Protein AF-A0A967ZF18-F1 (afdb_monomer)

Solvent-accessible surface area (backbone atoms only — not comparable to full-atom values): 19698 Å² total; per-residue (Å²): 140,70,68,46,52,87,71,69,32,74,45,77,57,18,62,29,67,43,85,89,80,57,28,36,39,36,27,19,35,59,44,40,38,37,36,34,20,43,83,86,58,50,78,74,51,75,44,83,44,48,93,71,64,44,44,67,29,40,42,44,40,76,42,58,30,97,89,44,71,92,44,70,19,46,35,38,34,22,42,41,54,68,31,90,83,39,84,87,49,55,53,54,40,77,47,79,40,73,76,59,82,79,50,97,64,85,59,63,69,55,40,49,50,44,39,50,80,64,48,76,50,46,28,69,45,79,44,77,46,66,40,49,76,49,70,93,40,38,43,72,82,73,40,40,78,70,49,51,38,53,45,77,79,46,49,88,62,83,64,54,55,76,46,38,69,43,55,66,31,45,37,32,32,79,62,53,41,61,31,34,36,34,37,38,37,29,22,82,83,40,65,30,62,24,66,25,44,35,45,28,38,52,76,67,70,93,75,87,83,88,76,68,70,82,49,54,36,26,42,33,40,29,47,94,44,46,35,43,44,72,68,97,70,82,72,86,17,63,66,94,85,47,61,24,40,35,36,42,32,35,70,52,43,81,50,53,55,67,52,83,52,87,73,35,66,54,80,43,65,32,82,56,61,50,71,76,92,48,58,36,40,38,25,22,43,63,47,31,57,45,76,78,60,50,64,50,70,37,58,65,80,70,52,56,58,43,89,41,66,32,72,32,64,61,61,69,40,84,46,60,65,46,63,52,80,64,35,37,53,48,69,32,21,66,30,53,34,61,34,32,60,36,92,68,27,44,56,46,28,24,48,33,42,37,38,36,83

Foldseek 3Di:
DDDVVVVVADAWQEWDADPVQRWIWTAFPVNQWIWIAHPVGHTPDIDGNCVVVFAGWHYWDWAQDPVGRVDIWIKIKGADPDCPPPVPDGGIDIDTHDPDPPPPPLDFDAKDKDQDEAEEEAAPDKDKTAIDIDGPLPPPVVRAWPWKFKDWPDDPDGWDWPCRGDNITIIHHHDFDKTKMKIKIDRPDHIDIDIYIYGYHYPDDPDDDDFDQDALQQKWKAWPQFIDSNDPDDDQQDDPHIGMKIKHKTFQAQAAQQDQQPWDKDWDFAQDFDADWHKKKKWKQQAQADDGHDRGGCSQVPGHTDPDIFIFTQHTHGDGGDGDPSRMGPTCRVRVNSNSNDPRHHRRGMIMMMMTD

Radius of gyration: 44.0 Å; Cα contacts (8 Å, |Δi|>4): 869; chains: 1; bounding box: 88×35×127 Å

Nearest PDB structures (foldseek):
  2yrl-assembly1_A  TM=7.521E-01  e=5.634E-06  Homo sapiens
  2e7m-assembly1_A  TM=6.575E-01  e=2.977E-04  Homo sapiens
  7kpn-assembly1_Z  TM=6.915E-01  e=6.862E-04  Homo sapiens
  1ev2-assembly1_H  TM=4.754E-01  e=4.988E-03  Homo sapiens
  8cka-assembly1_A  TM=3.576E-01  e=6.823E-03  Deinococcus radiodurans R1 = ATCC 13939 = DSM 20539

pLDDT: mean 90.85, std 9.77, range [39.53, 98.81]

Secondary structure (DSSP, 8-state):
---SGGGT-SEEEEEEE-TTT--EEEEEESTTEEEEE-TT--EEEEEE-GGG--EEEEEEEEEE-SS-TTSEEEEEEEE-S-TTT-TTS-SEEEEEE--S---TT-SPPPPEEE----EEEETT-EEEEE-EEE----STTT-S--EEEEEEEE-SS--EES-TTSSEEEEE-SSSEEEEEEEEEE-SS-EEEEEEEEEEE-SS----------STTSEEEEETTEEES--SS---SEETTEEEEEEEEEEEE---TT-------PBP--SS-B-S---EEEEEBSSSSPPPP-SSTTTTTTS-B-S--EEE-PPPB-STT--SGGGBPSP-HHHHHHHHTSTT--TTEEEEEEEE-

Sequence (357 aa):
HWDTLSKGLSDPEGIAVDTSTGNLYVVGKPSGEVREFTPGGTLVRVLDISAADPDKPAGLAFGPTSIDPSQVSLYIAARGVDNNKDPSENDGEIY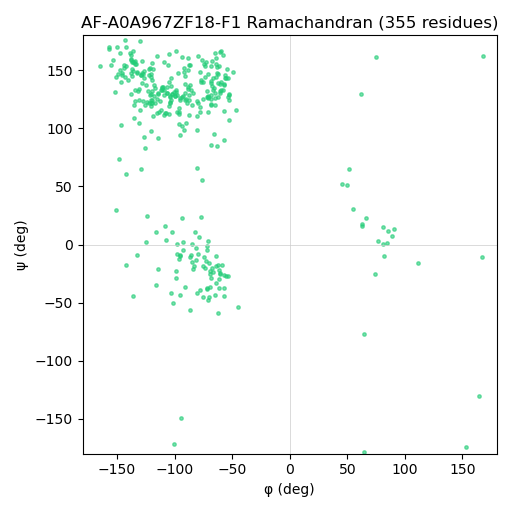EFSLGDFVPGDSNDAPEVDARPDATVLAGETVSLHGTVSDDGNPDPPGAIQSITWSQDEGPEDADIDNPNQLVTTVSFPTAGSYVLRLSAFDGQLSASDTVTFTVNGPNGEVPIDVSVAASSDDAEERGGSVKTTSSDLEMTLEKTDLQTVGLRFLALDIPRFATIEEAWIQFHADEAHADVTNLTLAAEDTGDAATFLSSSLNISSRPRTSATASWSPPTWNVTGEAGPAQRTSDLSAVVQEVVDRDDWSAGNDLAIIITG

Structure (mmCIF, N/CA/C/O backbone):
data_AF-A0A967ZF18-F1
#
_entry.id   AF-A0A967ZF18-F1
#
loop_
_atom_site.group_PDB
_atom_site.id
_atom_site.type_symbol
_atom_site.label_atom_id
_atom_site.label_alt_id
_atom_site.label_comp_id
_atom_site.label_asym_id
_atom_site.label_entity_id
_atom_site.label_seq_id
_atom_site.pdbx_PDB_ins_code
_atom_site.Cartn_x
_atom_site.Cartn_y
_atom_site.Cartn_z
_atom_site.occupancy
_atom_site.B_iso_or_equiv
_atom_site.auth_seq_id
_atom_site.auth_comp_id
_atom_site.auth_asym_id
_atom_site.auth_atom_id
_atom_site.pdbx_PDB_model_num
ATOM 1 N N . HIS A 1 1 ? -35.250 22.090 41.936 1.00 78.62 1 HIS A N 1
ATOM 2 C CA . HIS A 1 1 ? -36.279 21.322 42.661 1.00 78.62 1 HIS A CA 1
ATOM 3 C C . HIS A 1 1 ? -36.897 20.349 41.673 1.00 78.62 1 HIS A C 1
ATOM 5 O O . HIS A 1 1 ? -36.985 20.693 40.499 1.00 78.62 1 HIS A O 1
ATOM 11 N N . TRP A 1 2 ? -37.258 19.155 42.121 1.00 91.12 2 TRP A N 1
ATOM 12 C CA . TRP A 1 2 ? -37.854 18.098 41.305 1.00 91.12 2 TRP A CA 1
ATOM 13 C C . TRP A 1 2 ? -38.923 17.383 42.136 1.00 91.12 2 TRP A C 1
ATOM 15 O O . TRP A 1 2 ? -38.890 17.441 43.364 1.00 91.12 2 TRP A O 1
ATOM 25 N N . ASP A 1 3 ? -39.909 16.792 41.463 1.00 92.25 3 ASP A N 1
ATOM 26 C CA . ASP A 1 3 ? -41.085 16.212 42.112 1.00 92.25 3 ASP A CA 1
ATOM 27 C C . ASP A 1 3 ? -40.838 14.755 42.527 1.00 92.25 3 ASP A C 1
ATOM 29 O O . ASP A 1 3 ? -40.754 13.868 41.674 1.00 92.25 3 ASP A O 1
ATOM 33 N N . THR A 1 4 ? -40.764 14.502 43.836 1.00 92.88 4 THR A N 1
ATOM 34 C CA . THR A 1 4 ? -40.593 13.158 44.406 1.00 92.88 4 THR A CA 1
ATOM 35 C C . THR A 1 4 ? -41.827 12.279 44.199 1.00 92.88 4 THR A C 1
ATOM 37 O O . THR A 1 4 ? -41.686 11.062 44.054 1.00 92.88 4 THR A O 1
ATOM 40 N N . LEU A 1 5 ? -43.030 12.867 44.111 1.00 93.62 5 LEU A N 1
ATOM 41 C CA . LEU A 1 5 ? -44.275 12.120 43.921 1.00 93.62 5 LEU A CA 1
ATOM 42 C C . LEU A 1 5 ? -44.277 11.421 42.559 1.00 93.62 5 LEU A C 1
ATOM 44 O O . LEU A 1 5 ? -44.576 10.229 42.482 1.00 93.62 5 LEU A O 1
ATOM 48 N N . SER A 1 6 ? -43.846 12.123 41.504 1.00 91.81 6 SER A N 1
ATOM 49 C CA . SER A 1 6 ? -43.646 11.544 40.165 1.00 91.81 6 SER A CA 1
ATOM 50 C C . SER A 1 6 ? -42.636 10.390 40.127 1.00 91.81 6 SER A C 1
ATOM 52 O O . SER A 1 6 ? -42.609 9.617 39.169 1.00 91.81 6 SER A O 1
ATOM 54 N N . LYS A 1 7 ? -41.804 10.269 41.168 1.00 90.94 7 LYS A N 1
ATOM 55 C CA . LYS A 1 7 ? -40.773 9.241 41.333 1.00 90.94 7 LYS A CA 1
ATOM 56 C C . LYS A 1 7 ? -41.130 8.216 42.407 1.00 90.94 7 LYS A C 1
ATOM 58 O O . LYS A 1 7 ? -40.249 7.483 42.839 1.00 90.94 7 LYS A O 1
ATOM 63 N N . GLY A 1 8 ? -42.399 8.156 42.823 1.00 92.62 8 GLY A N 1
ATOM 64 C CA . GLY A 1 8 ? -42.924 7.138 43.734 1.00 92.62 8 GLY A CA 1
ATOM 65 C C . GLY A 1 8 ? -42.659 7.388 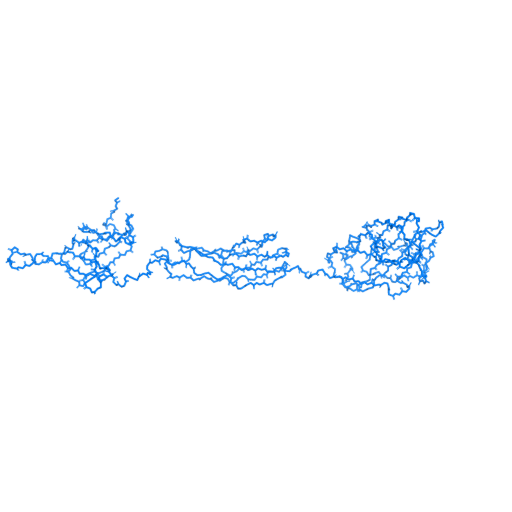45.221 1.00 92.62 8 GLY A C 1
ATOM 66 O O . GLY A 1 8 ? -42.814 6.462 46.014 1.00 92.62 8 GLY A O 1
ATOM 67 N N . LEU A 1 9 ? -42.265 8.605 45.610 1.00 94.81 9 LEU A N 1
ATOM 68 C CA . LEU A 1 9 ? -42.055 8.999 47.004 1.00 94.81 9 LEU A CA 1
ATOM 69 C C . LEU A 1 9 ? -42.983 10.170 47.356 1.00 94.81 9 LEU A C 1
ATOM 71 O O . LEU A 1 9 ? -42.716 11.328 47.028 1.00 94.81 9 LEU A O 1
ATOM 75 N N . SER A 1 10 ? -44.113 9.856 47.988 1.00 95.75 10 SER A N 1
ATOM 76 C CA . SER A 1 10 ? -45.227 10.798 48.171 1.00 95.75 10 SER A CA 1
ATOM 77 C C . SER A 1 10 ? -45.077 11.740 49.364 1.00 95.75 10 SER A C 1
ATOM 79 O O . SER A 1 10 ? -45.801 12.725 49.446 1.00 95.75 10 SER A O 1
ATOM 81 N N . ASP A 1 11 ? -44.202 11.401 50.307 1.00 95.62 11 ASP A N 1
ATOM 82 C CA . ASP A 1 11 ? -44.023 12.117 51.574 1.00 95.62 11 ASP A CA 1
ATOM 83 C C . ASP A 1 11 ? -42.549 11.999 51.994 1.00 95.62 11 ASP A C 1
ATOM 85 O O . ASP A 1 11 ? -42.235 11.125 52.799 1.00 95.62 11 ASP A O 1
ATOM 89 N N . PRO A 1 12 ? -41.616 12.717 51.337 1.00 95.88 12 PRO A N 1
ATOM 90 C CA . PRO A 1 12 ? -40.194 12.660 51.673 1.00 95.88 12 PRO A CA 1
ATOM 91 C C . PRO A 1 12 ? -39.945 13.293 53.049 1.00 95.88 12 PRO A C 1
ATOM 93 O O . PRO A 1 12 ? -40.291 14.451 53.267 1.00 95.88 12 PRO A O 1
ATOM 96 N N . GLU A 1 13 ? -39.306 12.553 53.950 1.00 96.75 13 GLU A N 1
ATOM 97 C CA . GLU A 1 13 ? -39.093 12.957 55.351 1.00 96.75 13 GLU A CA 1
ATOM 98 C C . GLU A 1 13 ? -37.604 13.131 55.683 1.00 96.75 13 GLU A C 1
ATOM 100 O O . GLU A 1 13 ? -37.233 14.025 56.442 1.00 96.75 13 GLU A O 1
ATOM 105 N N . GLY A 1 14 ? -36.738 12.307 55.081 1.00 96.69 14 GLY A N 1
ATOM 106 C CA . GLY A 1 14 ? -35.298 12.303 55.340 1.00 96.69 14 GLY A CA 1
ATOM 107 C C . GLY A 1 14 ? -34.473 12.299 54.064 1.00 96.69 14 GLY A C 1
ATOM 108 O O . GLY A 1 14 ? -34.879 11.702 53.069 1.00 96.69 14 GLY A O 1
ATOM 109 N N . ILE A 1 15 ? -33.301 12.937 54.104 1.00 96.69 15 ILE A N 1
ATOM 110 C CA . ILE A 1 15 ? -32.336 12.972 53.001 1.00 96.69 15 ILE A CA 1
ATOM 111 C C . ILE A 1 15 ? -30.900 12.848 53.520 1.00 96.69 15 ILE A C 1
ATOM 113 O O . ILE A 1 15 ? -30.554 13.452 54.534 1.00 96.69 15 ILE A O 1
ATOM 117 N N . ALA A 1 16 ? -30.058 12.113 52.798 1.00 96.19 16 ALA A N 1
ATOM 118 C CA . ALA A 1 16 ? -28.611 12.085 52.987 1.00 96.19 16 ALA A CA 1
ATOM 119 C C . ALA A 1 16 ? -27.891 12.181 51.639 1.00 96.19 16 ALA A C 1
ATOM 121 O O . ALA A 1 16 ? -28.447 11.826 50.601 1.00 96.19 16 ALA A O 1
ATOM 122 N N . VAL A 1 17 ? -26.652 12.668 51.666 1.00 92.25 17 VAL A N 1
ATOM 123 C CA . VAL A 1 17 ? -25.760 12.687 50.502 1.00 92.25 17 VAL A CA 1
ATOM 124 C C . VAL A 1 17 ? -24.738 11.579 50.691 1.00 92.25 17 VAL A C 1
ATOM 126 O O . VAL A 1 17 ? -24.062 11.550 51.721 1.00 92.25 17 VAL A O 1
ATOM 129 N N . ASP A 1 18 ? -24.600 10.711 49.699 1.00 87.62 18 ASP A N 1
ATOM 130 C CA . ASP A 1 18 ? -23.425 9.857 49.592 1.00 87.62 18 ASP A CA 1
ATOM 131 C C . ASP A 1 18 ? -22.276 10.702 49.032 1.00 87.62 18 ASP A C 1
ATOM 133 O O . ASP A 1 18 ? -22.328 11.187 47.904 1.00 87.62 18 ASP A O 1
ATOM 137 N N . THR A 1 19 ? -21.236 10.930 49.831 1.00 80.62 19 THR A N 1
ATOM 138 C CA . THR A 1 19 ? -20.108 11.779 49.429 1.00 80.62 19 THR A CA 1
ATOM 139 C C . THR A 1 19 ? -19.199 11.140 48.382 1.00 80.62 19 THR A C 1
ATOM 141 O O . THR A 1 19 ? -18.377 11.853 47.811 1.00 80.62 19 THR A O 1
ATOM 144 N N . SER A 1 20 ? -19.311 9.829 48.145 1.00 76.06 20 SER A N 1
ATOM 145 C CA . SER A 1 20 ? -18.517 9.128 47.130 1.00 76.06 20 SER A CA 1
ATOM 146 C C . SER A 1 20 ? -19.098 9.306 45.723 1.00 76.06 20 SER A C 1
ATOM 148 O O . SER A 1 20 ? -18.357 9.593 44.787 1.00 76.06 20 SER A O 1
ATOM 150 N N . THR A 1 21 ? -20.423 9.231 45.595 1.00 77.62 21 THR A N 1
ATOM 151 C CA . THR A 1 21 ? -21.150 9.364 44.321 1.00 77.62 21 THR A CA 1
ATOM 152 C C . THR A 1 21 ? -21.727 10.766 44.101 1.00 77.62 21 THR A C 1
ATOM 154 O O . THR A 1 21 ? -21.990 11.176 42.973 1.00 77.62 21 THR A O 1
ATOM 157 N N . GLY A 1 22 ? -21.943 11.526 45.178 1.00 83.44 22 GLY A N 1
ATOM 158 C CA . GLY A 1 22 ? -22.687 12.785 45.169 1.00 83.44 22 GLY A CA 1
ATOM 159 C C . GLY A 1 22 ? -24.209 12.607 45.098 1.00 83.44 22 GLY A C 1
ATOM 160 O O . GLY A 1 22 ? -24.925 13.609 45.032 1.00 83.44 22 GLY A O 1
ATOM 161 N N . ASN A 1 23 ? -24.716 11.371 45.113 1.00 90.31 23 ASN A N 1
ATOM 162 C CA . ASN A 1 23 ? -26.143 11.079 45.016 1.00 90.31 23 ASN A CA 1
ATOM 163 C C . ASN A 1 23 ? -26.895 11.354 46.327 1.00 90.31 23 ASN A C 1
ATOM 165 O O . ASN A 1 23 ? -26.332 11.406 47.422 1.00 90.31 23 ASN A O 1
ATOM 169 N N . LEU A 1 24 ? -28.206 11.541 46.193 1.00 94.94 24 LEU A N 1
ATOM 170 C CA . LEU A 1 24 ? -29.152 11.851 47.255 1.00 94.94 24 LEU A CA 1
ATOM 171 C C . LEU A 1 24 ? -29.981 10.614 47.591 1.00 94.94 24 LEU A C 1
ATOM 173 O O . LEU A 1 24 ? -30.739 10.131 46.757 1.00 94.94 24 LEU A O 1
ATOM 177 N N . TYR A 1 25 ? -29.899 10.152 48.830 1.00 96.38 25 TYR A N 1
ATOM 178 C CA . TYR A 1 25 ? -30.731 9.075 49.355 1.00 96.38 25 TYR A CA 1
ATOM 179 C C . TYR A 1 25 ? -31.881 9.694 50.127 1.00 96.38 25 TYR A C 1
ATOM 181 O O . TYR A 1 25 ? -31.650 10.557 50.972 1.00 96.38 25 TYR A O 1
ATOM 189 N N . VAL A 1 26 ? -33.112 9.285 49.831 1.00 97.44 26 VAL A N 1
ATOM 190 C CA . VAL A 1 26 ? -34.323 9.887 50.393 1.00 97.44 26 VAL A CA 1
ATOM 191 C C . VAL A 1 26 ? -35.260 8.797 50.913 1.00 97.44 26 VAL A C 1
ATOM 193 O O . VAL A 1 26 ? -35.542 7.827 50.207 1.00 97.44 26 VAL A O 1
ATOM 196 N N . VAL A 1 27 ? -35.762 8.978 52.137 1.00 97.38 27 VAL A N 1
ATOM 197 C CA . VAL A 1 27 ? -36.780 8.126 52.784 1.00 97.38 27 VAL A CA 1
ATOM 198 C C . VAL A 1 27 ? -38.065 8.901 53.030 1.00 97.38 27 VAL A C 1
ATOM 200 O O . VAL A 1 27 ? -38.080 10.134 53.015 1.00 97.38 27 VAL A O 1
ATOM 203 N N . GLY A 1 28 ? -39.156 8.176 53.261 1.00 95.69 28 GLY A N 1
ATOM 204 C CA . GLY A 1 28 ? -40.461 8.776 53.481 1.00 95.69 28 GLY A CA 1
ATOM 205 C C . GLY A 1 28 ? -41.595 7.769 53.340 1.00 95.69 28 GLY A C 1
ATOM 206 O O . GLY A 1 28 ? -41.552 6.687 53.925 1.00 95.69 28 GLY A O 1
ATOM 207 N N . LYS A 1 29 ? -42.619 8.113 52.550 1.00 95.25 29 LYS A N 1
ATOM 208 C CA . LYS A 1 29 ? -43.651 7.158 52.103 1.00 95.25 29 LYS A CA 1
ATOM 209 C C . LYS A 1 29 ? -43.449 6.738 50.643 1.00 95.25 29 LYS A C 1
ATOM 211 O O . LYS A 1 29 ? -43.421 7.629 49.787 1.00 95.25 29 LYS A O 1
ATOM 216 N N . PRO A 1 30 ? -43.415 5.425 50.338 1.00 95.81 30 PRO A N 1
ATOM 217 C CA . PRO A 1 30 ? -43.621 4.282 51.246 1.00 95.81 30 PRO A CA 1
ATOM 218 C C . PRO A 1 30 ? -42.460 4.070 52.232 1.00 95.81 30 PRO A C 1
ATOM 220 O O . PRO A 1 30 ? -41.313 4.330 51.898 1.00 95.81 30 PRO A O 1
ATOM 223 N N . SER A 1 31 ? -42.767 3.595 53.444 1.00 95.25 31 SER A N 1
ATOM 224 C CA . SER A 1 31 ? -41.775 3.466 54.527 1.00 95.25 31 SER A CA 1
ATOM 225 C C . SER A 1 31 ? -40.820 2.284 54.357 1.00 95.25 31 SER A C 1
ATOM 227 O O . SER A 1 31 ? -39.742 2.299 54.929 1.00 95.25 31 SER A O 1
ATOM 229 N N . GLY A 1 32 ? -41.173 1.300 53.530 1.00 94.94 32 GLY A N 1
ATOM 230 C CA . GLY A 1 32 ? -40.326 0.144 53.234 1.00 94.94 32 GLY A CA 1
ATOM 231 C C . GLY A 1 32 ? -39.257 0.382 52.166 1.00 94.94 32 GLY A C 1
ATOM 232 O O . GLY A 1 32 ? -38.676 -0.591 51.705 1.00 94.94 32 GLY A O 1
ATOM 233 N N . GLU A 1 33 ? -39.002 1.624 51.737 1.00 95.19 33 GLU A N 1
ATOM 234 C CA . GLU A 1 33 ? -38.051 1.914 50.655 1.00 95.19 33 GLU A CA 1
ATOM 235 C C . GLU A 1 33 ? -37.147 3.120 50.962 1.00 95.19 33 GLU A C 1
ATOM 237 O O . GLU A 1 33 ? -37.592 4.126 51.521 1.00 95.19 33 GLU A O 1
ATOM 242 N N . VAL A 1 34 ? -35.894 3.059 50.500 1.00 96.06 34 VAL A N 1
ATOM 243 C CA . VAL A 1 34 ? -35.021 4.233 50.312 1.00 96.06 34 VAL A CA 1
ATOM 244 C C . VAL A 1 34 ? -34.824 4.440 48.817 1.00 96.06 34 VAL A C 1
ATOM 246 O O . VAL A 1 34 ? -34.566 3.489 48.085 1.00 96.06 34 VAL A O 1
ATOM 249 N N . ARG A 1 35 ? -34.922 5.679 48.338 1.00 94.44 35 ARG A N 1
ATOM 250 C CA . ARG A 1 35 ? -34.701 5.999 46.922 1.00 94.44 35 ARG A CA 1
ATOM 251 C C . ARG A 1 35 ? -33.436 6.810 46.741 1.00 94.44 35 ARG A C 1
ATOM 253 O O . ARG A 1 35 ? -33.243 7.805 47.435 1.00 94.44 35 ARG A O 1
ATOM 260 N N . GLU A 1 36 ? -32.620 6.406 45.782 1.00 93.50 36 GLU A N 1
ATOM 261 C CA . GLU A 1 36 ? -31.416 7.126 45.391 1.00 93.50 36 GLU A CA 1
ATOM 262 C C . GLU A 1 36 ? -31.689 7.979 44.153 1.00 93.50 36 GLU A C 1
ATOM 264 O O . GLU A 1 36 ? -32.255 7.507 43.166 1.00 93.50 36 GLU A O 1
ATOM 269 N N . PHE A 1 37 ? -31.261 9.234 44.193 1.00 90.19 37 PHE A N 1
ATOM 270 C CA . PHE A 1 37 ? -31.385 10.185 43.104 1.00 90.19 37 PHE A CA 1
ATOM 271 C C . PHE A 1 37 ? -30.041 10.822 42.785 1.00 90.19 37 PHE A C 1
ATOM 273 O O . PHE A 1 37 ? -29.264 11.130 43.684 1.00 90.19 37 PHE A O 1
ATOM 280 N N . THR A 1 38 ? -29.809 11.162 41.523 1.00 91.50 38 THR A N 1
ATOM 281 C CA . THR A 1 38 ? -28.769 12.144 41.198 1.00 91.50 38 THR A CA 1
ATOM 282 C C . THR A 1 38 ? -29.137 13.512 41.796 1.00 91.50 38 THR A C 1
ATOM 284 O O . THR A 1 38 ? -30.324 13.788 42.019 1.00 91.50 38 THR A O 1
ATOM 287 N N . PRO A 1 39 ? -28.185 14.450 41.974 1.00 88.31 39 PRO A N 1
ATOM 288 C CA . PRO A 1 39 ? -28.507 15.830 42.363 1.00 88.31 39 PRO A CA 1
ATOM 289 C C . PRO A 1 39 ? -29.532 16.511 41.437 1.00 88.31 39 PRO A C 1
ATOM 291 O O . PRO A 1 39 ? -30.293 17.386 41.863 1.00 88.31 39 PRO A O 1
ATOM 294 N N . GLY A 1 40 ? -29.580 16.082 40.169 1.00 86.12 40 GLY A N 1
ATOM 295 C CA . GLY A 1 40 ? -30.541 16.534 39.163 1.00 86.12 40 GLY A CA 1
ATOM 296 C C . GLY A 1 40 ? -31.963 15.978 39.322 1.00 86.12 40 GLY A C 1
ATOM 297 O O . GLY A 1 40 ? -32.871 16.485 38.666 1.00 86.12 40 GLY A O 1
ATOM 298 N N . GLY A 1 41 ? -32.185 14.988 40.195 1.00 89.31 41 GLY A N 1
ATOM 299 C CA . GLY A 1 41 ? -33.499 14.383 40.451 1.00 89.31 41 GLY A CA 1
ATOM 300 C C . GLY A 1 41 ? -33.848 13.183 39.574 1.00 89.31 41 GLY A C 1
ATOM 301 O O . GLY A 1 41 ? -35.011 12.771 39.522 1.00 89.31 41 GLY A O 1
ATOM 302 N N . THR A 1 42 ? -32.866 12.617 38.871 1.00 88.50 42 THR A N 1
ATOM 303 C CA . THR A 1 42 ? -33.032 11.333 38.179 1.00 88.50 42 THR A CA 1
ATOM 304 C C . THR A 1 42 ? -32.993 10.219 39.216 1.00 88.50 42 THR A C 1
ATOM 306 O O . THR A 1 42 ? -32.044 10.159 39.987 1.00 88.50 42 THR A O 1
ATOM 309 N N . LEU A 1 43 ? -34.017 9.361 39.250 1.00 87.62 43 LEU A N 1
ATOM 310 C CA . LEU A 1 43 ? -34.042 8.178 40.114 1.00 87.62 43 LEU A CA 1
ATOM 311 C C . LEU A 1 43 ? -32.992 7.182 39.606 1.00 87.62 43 LEU A C 1
ATOM 313 O O . LEU A 1 43 ? -33.079 6.770 38.453 1.00 87.62 43 LEU A O 1
ATOM 317 N N . VAL A 1 44 ? -32.031 6.833 40.457 1.00 85.50 44 VAL A N 1
ATOM 318 C CA . VAL A 1 44 ? -30.966 5.859 40.179 1.00 85.50 44 VAL A CA 1
ATOM 319 C C . VAL A 1 44 ? -31.472 4.460 40.516 1.00 85.50 44 VAL A C 1
ATOM 321 O O . VAL A 1 44 ? -31.537 3.597 39.649 1.00 85.50 44 VAL A O 1
ATOM 324 N N . ARG A 1 45 ? -31.923 4.252 41.761 1.00 86.62 45 ARG A N 1
ATOM 325 C CA . ARG A 1 45 ? -32.461 2.966 42.229 1.00 86.62 45 ARG A CA 1
ATOM 326 C C . ARG A 1 45 ? -33.395 3.113 43.431 1.00 86.62 45 ARG A C 1
ATOM 328 O O . ARG A 1 45 ? -33.499 4.179 44.042 1.00 86.62 45 ARG A O 1
ATOM 335 N N . VAL A 1 46 ? -34.074 2.015 43.760 1.00 90.69 46 VAL A N 1
ATOM 336 C CA . VAL A 1 46 ? -34.929 1.857 44.944 1.00 90.69 46 VAL A CA 1
ATOM 337 C C . VAL A 1 46 ? -34.377 0.702 45.776 1.00 90.69 46 VAL A C 1
ATOM 339 O O . VAL A 1 46 ? -34.255 -0.412 45.273 1.00 90.69 46 VAL A O 1
ATOM 342 N N . LEU A 1 47 ? -34.036 0.976 47.030 1.00 90.56 47 LEU A N 1
ATOM 343 C CA . LEU A 1 47 ? -33.578 -0.006 48.004 1.00 90.56 47 LEU A CA 1
ATOM 344 C C . LEU A 1 47 ? -34.767 -0.469 48.843 1.00 90.56 47 LEU A C 1
ATOM 346 O O . LEU A 1 47 ? -35.439 0.356 49.463 1.00 90.56 47 LEU A O 1
ATOM 350 N N . ASP A 1 48 ? -35.004 -1.775 48.874 1.00 91.06 48 ASP A N 1
ATOM 351 C CA . ASP A 1 48 ? -36.009 -2.384 49.740 1.00 91.06 48 ASP A CA 1
ATOM 352 C C . ASP A 1 48 ? -35.469 -2.491 51.174 1.00 91.06 48 ASP A C 1
ATOM 354 O O . ASP A 1 48 ? -34.468 -3.160 51.430 1.00 91.06 48 ASP A O 1
ATOM 358 N N . ILE A 1 49 ? -36.145 -1.822 52.106 1.00 93.69 49 ILE A N 1
ATOM 359 C CA . ILE A 1 49 ? -35.866 -1.872 53.547 1.00 93.69 49 ILE A CA 1
ATOM 360 C C . ILE A 1 49 ? -37.032 -2.479 54.338 1.00 93.69 49 ILE A C 1
ATOM 362 O O . ILE A 1 49 ? -37.044 -2.429 55.568 1.00 93.69 49 ILE A O 1
ATOM 366 N N . SER A 1 50 ? -38.020 -3.068 53.657 1.00 93.25 50 SER A N 1
ATOM 367 C CA . SER A 1 50 ? -39.241 -3.598 54.275 1.00 93.25 50 SER A CA 1
ATOM 368 C C . SER A 1 50 ? -38.982 -4.710 55.291 1.00 93.25 50 SER A C 1
ATOM 370 O O . SER A 1 50 ? -39.763 -4.873 56.223 1.00 93.25 50 SER A O 1
ATOM 372 N N . ALA A 1 51 ? -37.859 -5.425 55.174 1.00 90.25 51 ALA A N 1
ATOM 373 C CA . ALA A 1 51 ? -37.449 -6.437 56.146 1.00 90.25 51 ALA A CA 1
ATOM 374 C C . ALA A 1 51 ? -37.225 -5.872 57.563 1.00 90.25 51 ALA A C 1
ATOM 376 O O . ALA A 1 51 ? -37.350 -6.620 58.531 1.00 90.25 51 ALA A O 1
ATOM 377 N N . ALA A 1 52 ? -36.902 -4.580 57.685 1.00 90.75 52 ALA A N 1
ATOM 378 C CA . ALA A 1 52 ? -36.747 -3.903 58.972 1.00 90.75 52 ALA A CA 1
ATOM 379 C C . ALA A 1 52 ? -38.068 -3.351 59.538 1.00 90.75 52 ALA A C 1
ATOM 381 O O . ALA A 1 52 ? -38.085 -2.939 60.690 1.00 90.75 52 ALA A O 1
ATOM 382 N N . ASP A 1 53 ? -39.144 -3.332 58.740 1.00 92.12 53 ASP A N 1
ATOM 383 C CA . ASP A 1 53 ? -40.464 -2.777 59.088 1.00 92.12 53 ASP A CA 1
ATOM 384 C C . ASP A 1 53 ? -40.426 -1.389 59.779 1.00 92.12 53 ASP A C 1
ATOM 386 O O . ASP A 1 53 ? -41.011 -1.205 60.848 1.00 92.12 53 ASP A O 1
ATOM 390 N N . PRO A 1 54 ? -39.730 -0.382 59.208 1.00 92.44 54 PRO A N 1
ATOM 391 C CA . PRO A 1 54 ? -39.534 0.900 59.885 1.00 92.44 54 PRO A CA 1
ATOM 392 C C . PRO A 1 54 ? -40.833 1.728 59.960 1.00 92.44 54 PRO A C 1
ATOM 394 O O . PRO A 1 54 ? -41.429 2.074 58.932 1.00 92.44 54 PRO A O 1
ATOM 397 N N . ASP A 1 55 ? -41.235 2.162 61.162 1.00 92.69 55 ASP A N 1
ATOM 398 C CA . ASP A 1 55 ? -42.351 3.108 61.325 1.00 92.69 55 ASP A CA 1
ATOM 399 C C . ASP A 1 55 ? -41.884 4.546 61.061 1.00 92.69 55 ASP A C 1
ATOM 401 O O . ASP A 1 55 ? -41.156 5.148 61.849 1.00 92.69 55 ASP A O 1
ATOM 405 N N . LYS A 1 56 ? -42.338 5.135 59.949 1.00 92.75 56 LYS A N 1
ATOM 406 C CA . LYS A 1 56 ? -42.074 6.542 59.574 1.00 92.75 56 LYS A CA 1
ATOM 407 C C . LYS A 1 56 ? -40.576 6.910 59.627 1.00 92.75 56 LYS A C 1
ATOM 409 O O . LYS A 1 56 ? -40.187 7.769 60.427 1.00 92.75 56 LYS A O 1
ATOM 414 N N . PRO A 1 57 ? -39.737 6.296 58.773 1.00 95.12 57 PRO A N 1
ATOM 415 C CA . PRO A 1 57 ? -38.327 6.655 58.664 1.00 95.12 57 PRO A CA 1
ATOM 416 C C . PRO A 1 57 ? -38.175 8.118 58.233 1.00 95.12 57 PRO A C 1
ATOM 418 O O . PRO A 1 57 ? -38.823 8.564 57.286 1.00 95.12 57 PRO A O 1
ATOM 421 N N . ALA A 1 58 ? -37.317 8.860 58.933 1.00 93.75 58 ALA A N 1
ATOM 422 C CA . ALA A 1 58 ? -37.152 10.303 58.725 1.00 93.75 58 ALA A CA 1
ATOM 423 C C . ALA A 1 58 ? -35.700 10.792 58.852 1.00 93.75 58 ALA A C 1
ATOM 425 O O . ALA A 1 58 ? -35.374 11.875 58.376 1.00 93.75 58 ALA A O 1
ATOM 426 N N . GLY A 1 59 ? -34.806 10.016 59.472 1.00 93.69 59 GLY A N 1
ATOM 427 C CA . GLY A 1 59 ? -33.377 10.330 59.514 1.00 93.69 59 GLY A CA 1
ATOM 428 C C . GLY A 1 59 ? -32.585 9.413 58.594 1.00 93.69 59 GLY A C 1
ATOM 429 O O . GLY A 1 59 ? -32.796 8.204 58.625 1.00 93.69 59 GLY A O 1
ATOM 430 N N . LEU A 1 60 ? -31.660 9.982 57.822 1.00 96.00 60 LEU A N 1
ATOM 431 C CA . LEU A 1 60 ? -30.666 9.240 57.050 1.00 96.00 60 LEU A CA 1
ATOM 432 C C . LEU A 1 60 ? -29.273 9.780 57.346 1.00 96.00 60 LEU A C 1
ATOM 434 O O . LEU A 1 60 ? -29.075 10.995 57.408 1.00 96.00 60 LEU A O 1
ATOM 438 N N . ALA A 1 61 ? -28.304 8.884 57.476 1.00 95.06 61 ALA A N 1
ATOM 439 C CA . ALA A 1 61 ? -26.895 9.241 57.515 1.00 95.06 61 ALA A CA 1
ATOM 440 C C . ALA A 1 61 ? -26.040 8.107 56.954 1.00 95.06 61 ALA A C 1
ATOM 442 O O . ALA A 1 61 ? -26.314 6.935 57.193 1.00 95.06 61 ALA A O 1
ATOM 443 N N . PHE A 1 62 ? -24.967 8.466 56.261 1.00 92.19 62 PHE A N 1
ATOM 444 C CA . PHE A 1 62 ? -23.883 7.537 55.973 1.00 92.19 62 PHE A CA 1
ATOM 445 C C . PHE A 1 62 ? -22.893 7.558 57.134 1.00 92.19 62 PHE A C 1
ATOM 447 O O . PHE A 1 62 ? -22.560 8.626 57.658 1.00 92.19 62 PHE A O 1
ATOM 454 N N . GLY A 1 63 ? -22.418 6.387 57.543 1.00 89.94 63 GLY A N 1
ATOM 455 C CA . GLY A 1 63 ? -21.430 6.266 58.609 1.00 89.94 63 GLY A CA 1
ATOM 456 C C . GLY A 1 63 ? -20.648 4.959 58.522 1.00 89.94 63 GLY A C 1
ATOM 457 O O . GLY A 1 63 ? -21.048 4.069 57.774 1.00 89.94 63 GLY A O 1
ATOM 458 N N . PRO A 1 64 ? -19.548 4.826 59.281 1.00 89.69 64 PRO A N 1
ATOM 459 C CA . PRO A 1 64 ? -18.787 3.584 59.343 1.00 89.69 64 PRO A CA 1
ATOM 460 C C . PRO A 1 64 ? -19.679 2.395 59.712 1.00 89.69 64 PRO A C 1
ATOM 462 O O . PRO A 1 64 ? -20.582 2.567 60.535 1.00 89.69 64 PRO A O 1
ATOM 465 N N . THR A 1 65 ? -19.448 1.210 59.145 1.00 88.00 65 THR A N 1
ATOM 466 C CA . THR A 1 65 ? -20.252 0.028 59.513 1.00 88.00 65 THR A CA 1
ATOM 467 C C . THR A 1 65 ? -19.989 -0.400 60.963 1.00 88.00 65 THR A C 1
ATOM 469 O O . THR A 1 65 ? -18.926 -0.116 61.527 1.00 88.00 65 THR A O 1
ATOM 472 N N . SER A 1 66 ? -20.929 -1.122 61.576 1.00 89.31 66 SER A N 1
ATOM 473 C CA . SER A 1 66 ? -20.764 -1.669 62.931 1.00 89.31 66 SER A CA 1
ATOM 474 C C . SER A 1 66 ? -19.751 -2.815 63.025 1.00 89.31 66 SER A C 1
ATOM 476 O O . SER A 1 66 ? -19.306 -3.140 64.129 1.00 89.31 66 SER A O 1
ATOM 478 N N . ILE A 1 67 ? -19.373 -3.419 61.893 1.00 84.44 67 ILE A N 1
ATOM 479 C CA . ILE A 1 67 ? -18.473 -4.581 61.825 1.00 84.44 67 ILE A CA 1
ATOM 480 C C . ILE A 1 67 ? -17.060 -4.169 61.377 1.00 84.44 67 ILE A C 1
ATOM 482 O O . ILE A 1 67 ? -16.076 -4.634 61.953 1.00 84.44 67 ILE A O 1
ATOM 486 N N . ASP A 1 68 ? -16.954 -3.283 60.387 1.00 82.19 68 ASP A N 1
ATOM 487 C CA . ASP A 1 68 ? -15.709 -2.764 59.815 1.00 82.19 68 ASP A CA 1
ATOM 488 C C . ASP A 1 68 ? -15.792 -1.232 59.637 1.00 82.19 68 ASP A C 1
ATOM 490 O O . ASP A 1 68 ? -16.495 -0.746 58.743 1.00 82.19 68 ASP A O 1
ATOM 494 N N . PRO A 1 69 ? -15.060 -0.442 60.445 1.00 83.94 69 PRO A N 1
ATOM 495 C CA . PRO A 1 69 ? -15.128 1.013 60.384 1.00 83.94 69 PRO A CA 1
ATOM 496 C C . PRO A 1 69 ? -14.474 1.618 59.129 1.00 83.94 69 PRO A C 1
ATOM 498 O O . PRO A 1 69 ? -14.518 2.836 58.961 1.00 83.94 69 PRO A O 1
ATOM 501 N N . SER A 1 70 ? -13.832 0.810 58.276 1.00 78.81 70 SER A N 1
ATOM 502 C CA . SER A 1 70 ? -13.320 1.249 56.971 1.00 78.81 70 SER A CA 1
ATOM 503 C C . SER A 1 70 ? -14.371 1.209 55.857 1.00 78.81 70 SER A C 1
ATOM 505 O O . SER A 1 70 ? -14.178 1.835 54.817 1.00 78.81 70 SER A O 1
ATOM 507 N N . GLN A 1 71 ? -15.489 0.520 56.089 1.00 81.12 71 GLN A N 1
ATOM 508 C CA . GLN A 1 71 ? -16.632 0.449 55.183 1.00 81.12 71 GLN A CA 1
ATOM 509 C C . GLN A 1 71 ? -17.732 1.420 55.626 1.00 81.12 71 GLN A C 1
ATOM 511 O O . GLN A 1 71 ? -17.725 1.896 56.763 1.00 81.12 71 GLN A O 1
ATOM 516 N N . VAL A 1 72 ? -18.712 1.681 54.758 1.00 84.00 72 VAL A N 1
ATOM 517 C CA . VAL A 1 72 ? -19.819 2.611 55.028 1.00 84.00 72 VAL A CA 1
ATOM 518 C C . VAL A 1 72 ? -21.166 1.885 54.961 1.00 84.00 72 VAL A C 1
ATOM 520 O O . VAL A 1 72 ? -21.445 1.172 54.002 1.00 84.00 72 VAL A O 1
ATOM 523 N N . SER A 1 73 ? -22.010 2.108 55.967 1.00 91.00 73 SER A N 1
ATOM 524 C CA . SER A 1 73 ? -23.413 1.682 56.012 1.00 91.00 73 SER A CA 1
ATOM 525 C C . SER A 1 73 ? -24.341 2.888 55.881 1.00 91.00 73 SER A C 1
ATOM 527 O O . SER A 1 73 ? -23.980 4.020 56.232 1.00 91.00 73 SER A O 1
ATOM 529 N N . LEU A 1 74 ? -25.572 2.630 55.439 1.00 93.06 74 LEU A N 1
ATOM 530 C CA . LEU A 1 74 ? -26.667 3.582 55.561 1.00 93.06 74 LEU A CA 1
ATOM 531 C C . LEU A 1 74 ? -27.375 3.372 56.902 1.00 93.06 74 LEU A C 1
ATOM 533 O O . LEU A 1 74 ? -27.911 2.299 57.177 1.00 93.06 74 LEU A O 1
ATOM 537 N N . TYR A 1 75 ? -27.412 4.417 57.719 1.00 95.75 75 TYR A N 1
ATOM 538 C CA . TYR A 1 75 ? -28.153 4.449 58.972 1.00 95.75 75 TYR A CA 1
ATOM 539 C C . TYR A 1 75 ? -29.488 5.154 58.778 1.00 95.75 75 TYR A C 1
ATOM 541 O O . TYR A 1 75 ? -29.541 6.264 58.239 1.00 95.75 75 TYR A O 1
ATOM 549 N N . ILE A 1 76 ? -30.559 4.522 59.256 1.00 96.38 76 ILE A N 1
ATOM 550 C CA . ILE A 1 76 ? -31.922 5.045 59.172 1.00 96.38 76 ILE A CA 1
ATOM 551 C C . ILE A 1 76 ? -32.485 5.195 60.576 1.00 96.38 76 ILE A C 1
ATOM 553 O O . ILE A 1 76 ? -32.541 4.222 61.323 1.00 96.38 76 ILE A O 1
ATOM 557 N N . ALA A 1 77 ? -32.931 6.402 60.918 1.00 95.31 77 ALA A N 1
ATOM 558 C CA . ALA A 1 77 ? -33.702 6.646 62.131 1.00 95.31 77 ALA A CA 1
ATOM 559 C C . ALA A 1 77 ? -35.200 6.622 61.806 1.00 95.31 77 ALA A C 1
ATOM 561 O O . ALA A 1 77 ? -35.671 7.365 60.932 1.00 95.31 77 ALA A O 1
ATOM 562 N N . ALA A 1 78 ? -35.938 5.791 62.534 1.00 94.12 78 ALA A N 1
ATOM 563 C CA . ALA A 1 78 ? -37.387 5.668 62.453 1.00 94.12 78 ALA A CA 1
ATOM 564 C C . ALA A 1 78 ? -38.007 5.752 63.854 1.00 94.12 78 ALA A C 1
ATOM 566 O O . ALA A 1 78 ? -37.304 5.858 64.864 1.00 94.12 78 ALA A O 1
ATOM 567 N N . ARG A 1 79 ? -39.335 5.751 63.923 1.00 90.44 79 ARG A N 1
ATOM 568 C CA . ARG A 1 79 ? -40.051 5.721 65.197 1.00 90.44 79 ARG A CA 1
ATOM 569 C C . ARG A 1 79 ? -40.025 4.315 65.779 1.00 90.44 79 ARG A C 1
ATOM 571 O O . ARG A 1 79 ? -40.188 3.341 65.053 1.00 90.44 79 ARG A O 1
ATOM 578 N N . GLY A 1 80 ? -39.844 4.255 67.091 1.00 82.94 80 GLY A N 1
ATOM 579 C CA . GLY A 1 80 ? -40.081 3.062 67.890 1.00 82.94 80 GLY A CA 1
ATOM 580 C C . GLY A 1 80 ? -41.492 3.083 68.472 1.00 82.94 80 GLY A C 1
ATOM 581 O O . GLY A 1 80 ? -42.425 3.674 67.918 1.00 82.94 80 GLY A O 1
ATOM 582 N N . VAL A 1 81 ? -41.657 2.474 69.639 1.00 78.44 81 VAL A N 1
ATOM 583 C CA . VAL A 1 81 ? -42.936 2.479 70.347 1.00 78.44 81 VAL A CA 1
ATOM 584 C C . VAL A 1 81 ? -43.105 3.810 71.089 1.00 78.44 81 VAL A C 1
ATOM 586 O O . VAL A 1 81 ? -42.309 4.177 71.944 1.00 78.44 81 VAL A O 1
ATOM 589 N N . ASP A 1 82 ? -44.177 4.542 70.774 1.00 69.69 82 ASP A N 1
ATOM 590 C CA . ASP A 1 82 ? -44.480 5.840 71.393 1.00 69.69 82 ASP A CA 1
ATOM 591 C C . ASP A 1 82 ? -44.596 5.741 72.930 1.00 69.69 82 ASP A C 1
ATOM 593 O O . ASP A 1 82 ? -45.525 5.131 73.478 1.00 69.69 82 ASP A O 1
ATOM 597 N N . ASN A 1 83 ? -43.677 6.406 73.631 1.00 66.69 83 ASN A N 1
ATOM 598 C CA . ASN A 1 83 ? -43.549 6.393 75.090 1.00 66.69 83 ASN A CA 1
ATOM 599 C C . ASN A 1 83 ? -44.664 7.159 75.836 1.00 66.69 83 ASN A C 1
ATOM 601 O O . ASN A 1 83 ? -44.728 7.129 77.068 1.00 66.69 83 ASN A O 1
ATOM 605 N N . ASN A 1 84 ? -45.618 7.774 75.120 1.00 69.56 84 ASN A N 1
AT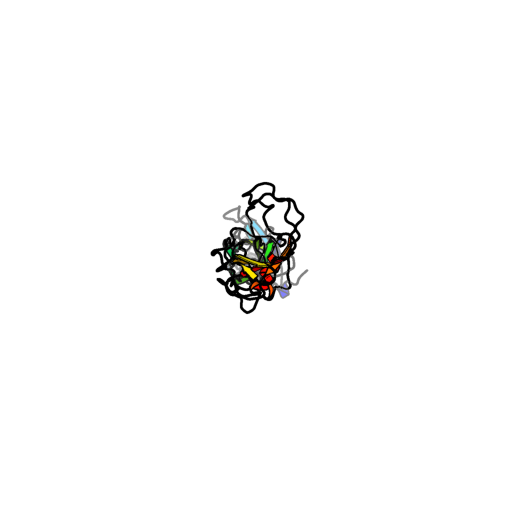OM 606 C CA . ASN A 1 84 ? -46.812 8.403 75.703 1.00 69.56 84 ASN A CA 1
ATOM 607 C C . ASN A 1 84 ? -47.674 7.442 76.550 1.00 69.56 84 ASN A C 1
ATOM 609 O O . ASN A 1 84 ? -48.417 7.892 77.427 1.00 69.56 84 ASN A O 1
ATOM 613 N N . LYS A 1 85 ? -47.626 6.129 76.274 1.00 65.06 85 LYS A N 1
ATOM 614 C CA . LYS A 1 85 ? -48.356 5.088 77.030 1.00 65.06 85 LYS A CA 1
ATOM 615 C C . LYS A 1 85 ? -47.454 4.113 77.789 1.00 65.06 85 LYS A C 1
ATOM 617 O O . LYS A 1 85 ? -47.944 3.515 78.746 1.00 65.06 85 LYS A O 1
ATOM 622 N N . ASP A 1 86 ? -46.185 3.987 77.408 1.00 72.19 86 ASP A N 1
ATOM 623 C CA . ASP A 1 86 ? -45.173 3.195 78.113 1.00 72.19 86 ASP A CA 1
ATOM 624 C C . ASP A 1 86 ? -43.945 4.077 78.404 1.00 72.19 86 ASP A C 1
ATOM 626 O O . ASP A 1 86 ? -43.063 4.212 77.559 1.00 72.19 86 ASP A O 1
ATOM 630 N N . PRO A 1 87 ? -43.882 4.722 79.585 1.00 75.75 87 PRO A N 1
ATOM 631 C CA . PRO A 1 87 ? -42.841 5.703 79.903 1.00 75.75 87 PRO A CA 1
ATOM 632 C C . PRO A 1 87 ? -41.417 5.133 79.957 1.00 75.75 87 PRO A C 1
ATOM 634 O O . PRO A 1 87 ? -40.467 5.899 80.115 1.00 75.75 87 PRO A O 1
ATOM 637 N N . SER A 1 88 ? -41.275 3.806 79.925 1.00 75.38 88 SER A N 1
ATOM 638 C CA . SER A 1 88 ? -39.990 3.103 79.927 1.00 75.38 88 SER A CA 1
ATOM 639 C C . SER A 1 88 ? -39.519 2.673 78.541 1.00 75.38 88 SER A C 1
ATOM 641 O O . SER A 1 88 ? -38.386 2.208 78.426 1.00 75.38 88 SER A O 1
ATOM 643 N N . GLU A 1 89 ? -40.358 2.819 77.521 1.00 78.50 89 GLU A N 1
ATOM 644 C CA . GLU A 1 89 ? -40.074 2.353 76.170 1.00 78.50 89 GLU A CA 1
ATOM 645 C C . GLU A 1 89 ? -39.411 3.446 75.316 1.00 78.50 89 GLU A C 1
ATOM 647 O O . GLU A 1 89 ? -39.582 4.645 75.562 1.00 78.50 89 GLU A O 1
ATOM 652 N N . ASN A 1 90 ? -38.608 3.037 74.333 1.00 72.31 90 ASN A N 1
ATOM 653 C CA . ASN A 1 90 ? -37.856 3.949 73.476 1.00 72.31 90 ASN A CA 1
ATOM 654 C C . ASN A 1 90 ? -38.722 4.451 72.304 1.00 72.31 90 ASN A C 1
ATOM 656 O O . ASN A 1 90 ? -39.313 3.655 71.579 1.00 72.31 90 ASN A O 1
ATOM 660 N N . ASP A 1 91 ? -38.759 5.767 72.076 1.00 74.88 91 ASP A N 1
ATOM 661 C CA . ASP A 1 91 ? -39.597 6.405 71.046 1.00 74.88 91 ASP A CA 1
ATOM 662 C C . ASP A 1 91 ? -38.990 6.368 69.629 1.00 74.88 91 ASP A C 1
ATOM 664 O O . ASP A 1 91 ? -39.641 6.772 68.658 1.00 74.88 91 ASP A O 1
ATOM 668 N N . GLY A 1 92 ? -37.773 5.839 69.488 1.00 86.38 92 GLY A N 1
ATOM 669 C CA . GLY A 1 92 ? -37.051 5.729 68.224 1.00 86.38 92 GLY A CA 1
ATOM 670 C C . GLY A 1 92 ? -36.344 4.389 68.031 1.00 86.38 92 GLY A C 1
ATOM 671 O O . GLY A 1 92 ? -35.977 3.715 68.988 1.00 86.38 92 GLY A O 1
ATOM 672 N N . GLU A 1 93 ? -36.085 4.040 66.777 1.00 89.81 93 GLU A N 1
ATOM 673 C CA . GLU A 1 93 ? -35.225 2.922 66.385 1.00 89.81 93 GLU A CA 1
ATOM 674 C C . GLU A 1 93 ? -34.194 3.408 65.359 1.00 89.81 93 GLU A C 1
ATOM 676 O O . GLU A 1 93 ? -34.465 4.312 64.562 1.00 89.81 93 GLU A O 1
ATOM 681 N N . ILE A 1 94 ? -32.987 2.836 65.403 1.00 93.12 94 ILE A N 1
ATOM 682 C CA . ILE A 1 94 ? -31.948 3.063 64.395 1.00 93.12 94 ILE A CA 1
ATOM 683 C C . ILE A 1 94 ? -31.622 1.725 63.754 1.00 93.12 94 ILE A C 1
ATOM 685 O O . ILE A 1 94 ? -31.229 0.783 64.442 1.00 93.12 94 ILE A O 1
ATOM 689 N N . TYR A 1 95 ? -31.736 1.679 62.435 1.00 93.69 95 TYR A N 1
ATOM 690 C CA . TYR A 1 95 ? -31.346 0.537 61.627 1.00 93.69 95 TYR A CA 1
ATOM 691 C C . TYR A 1 95 ? -30.043 0.844 60.907 1.00 9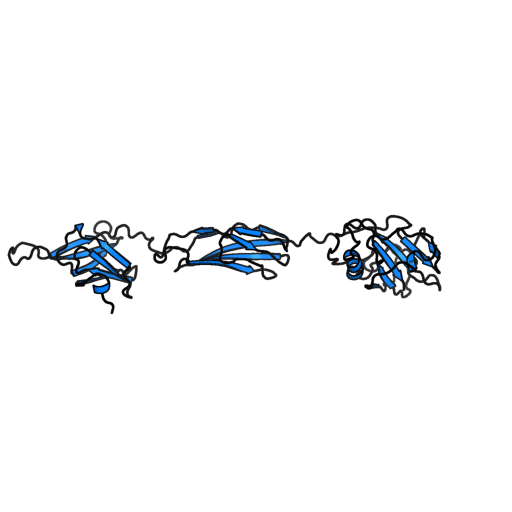3.69 95 TYR A C 1
ATOM 693 O O . TYR A 1 95 ? -29.846 1.947 60.395 1.00 93.69 95 TYR A O 1
ATOM 701 N N . GLU A 1 96 ? -29.174 -0.154 60.845 1.00 94.19 96 GLU A N 1
ATOM 702 C CA . GLU A 1 96 ? -28.011 -0.149 59.976 1.00 94.19 96 GLU A CA 1
ATOM 703 C C . GLU A 1 96 ? -28.296 -1.063 58.786 1.00 94.19 96 GLU A C 1
ATOM 705 O O . GLU A 1 96 ? -28.560 -2.254 58.956 1.00 94.19 96 GLU A O 1
ATOM 710 N N . PHE A 1 97 ? -28.214 -0.509 57.582 1.00 89.50 97 PHE A N 1
ATOM 711 C CA . PHE A 1 97 ? -28.247 -1.272 56.347 1.00 89.50 97 PHE A CA 1
ATOM 712 C C . PHE A 1 97 ? -26.847 -1.273 55.750 1.00 89.50 97 PHE A C 1
ATOM 714 O O . PHE A 1 97 ? -26.346 -0.239 55.298 1.00 89.50 97 PHE A O 1
ATOM 721 N N . SER A 1 98 ? -26.229 -2.455 55.726 1.00 84.31 98 SER A N 1
ATOM 722 C CA . SER A 1 98 ? -25.145 -2.702 54.782 1.00 84.31 98 SER A CA 1
ATOM 723 C C . SER A 1 98 ? -25.745 -2.573 53.389 1.00 84.31 98 SER A C 1
ATOM 725 O O . SER A 1 98 ? -26.757 -3.207 53.085 1.00 84.31 98 SER A O 1
ATOM 727 N N . LEU A 1 99 ? -25.148 -1.743 52.544 1.00 74.44 99 LEU A N 1
ATOM 728 C CA . LEU A 1 99 ? -25.640 -1.505 51.188 1.00 74.44 99 LEU A CA 1
ATOM 729 C C . LEU A 1 99 ? -25.291 -2.661 50.227 1.00 74.44 99 LEU A C 1
ATOM 731 O O . LEU A 1 99 ? -25.242 -2.465 49.017 1.00 74.44 99 LEU A O 1
ATOM 735 N N . GLY A 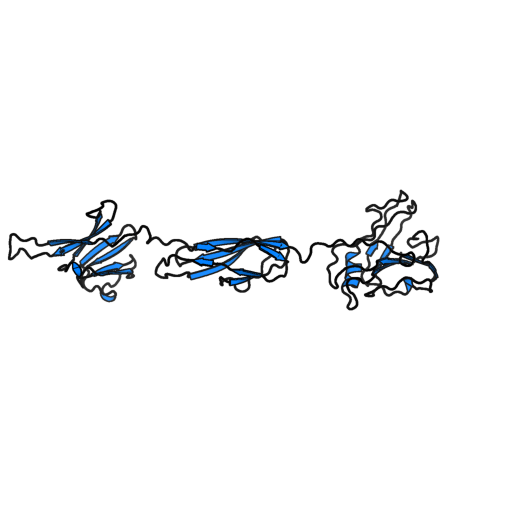1 100 ? -25.062 -3.868 50.767 1.00 58.47 100 GLY A N 1
ATOM 736 C CA . GLY A 1 100 ? -24.257 -4.891 50.108 1.00 58.47 100 GLY A CA 1
ATOM 737 C C . GLY A 1 100 ? -22.819 -4.405 49.983 1.00 58.47 100 GLY A C 1
ATOM 738 O O . GLY A 1 100 ? -22.493 -3.316 50.458 1.00 58.47 100 GLY A O 1
ATOM 739 N N . ASP A 1 101 ? -21.945 -5.200 49.375 1.00 48.81 101 ASP A N 1
ATOM 740 C CA . ASP A 1 101 ? -20.622 -4.710 49.010 1.00 48.81 101 ASP A CA 1
ATOM 741 C C . ASP A 1 101 ? -20.794 -3.426 48.188 1.00 48.81 101 ASP A C 1
ATOM 743 O O . ASP A 1 101 ? -21.186 -3.456 47.023 1.00 48.81 101 ASP A O 1
ATOM 747 N N . PHE A 1 102 ? -20.478 -2.287 48.797 1.00 45.06 102 PHE A N 1
ATOM 748 C CA . PHE A 1 102 ? -19.930 -1.168 48.059 1.00 45.06 102 PHE A CA 1
ATOM 749 C C . PHE A 1 102 ? -18.605 -1.708 47.526 1.00 45.06 102 PHE A C 1
ATOM 751 O O . PHE A 1 102 ? -17.575 -1.633 48.197 1.00 45.06 102 PHE A O 1
ATOM 758 N N . VAL A 1 103 ? -18.641 -2.396 46.387 1.00 39.53 103 VAL A N 1
ATOM 759 C CA . VAL A 1 103 ? -17.417 -2.791 45.708 1.00 39.53 103 VAL A CA 1
ATOM 760 C C . VAL A 1 103 ? -16.773 -1.466 45.300 1.00 39.53 103 VAL A C 1
ATOM 762 O O . VAL A 1 103 ? -17.430 -0.649 44.650 1.00 39.53 103 VAL A O 1
ATOM 765 N N . PRO A 1 104 ? -15.509 -1.186 45.648 1.00 41.62 104 PRO A N 1
ATOM 766 C CA . PRO A 1 104 ? -14.697 -0.312 44.815 1.00 41.62 104 PRO A CA 1
ATOM 767 C C . PRO A 1 104 ? -14.684 -0.955 43.413 1.00 41.62 104 PRO A C 1
ATOM 769 O O . PRO A 1 104 ? -13.917 -1.882 43.171 1.00 41.62 104 PRO A O 1
ATOM 772 N N . GLY A 1 105 ? -15.657 -0.569 42.581 1.00 47.19 105 GLY A N 1
ATOM 773 C CA . GLY A 1 105 ? -16.144 -1.330 41.421 1.00 47.19 105 GLY A CA 1
ATOM 774 C C . GLY A 1 105 ? -17.467 -0.814 40.819 1.00 47.19 105 GLY A C 1
ATOM 775 O O . GLY A 1 105 ? -17.785 -1.187 39.704 1.00 47.19 105 GLY A O 1
ATOM 776 N N . ASP A 1 106 ? -18.182 0.107 41.483 1.00 52.59 106 ASP A N 1
ATOM 777 C CA . ASP A 1 106 ? -19.161 1.007 40.819 1.00 52.59 106 ASP A CA 1
ATOM 778 C C . ASP A 1 106 ? -18.463 2.190 40.098 1.00 52.59 106 ASP A C 1
ATOM 780 O O . ASP A 1 106 ? -19.100 3.134 39.626 1.00 52.59 106 ASP A O 1
ATOM 784 N N . SER A 1 107 ? -17.126 2.182 40.048 1.00 72.44 107 SER A N 1
ATOM 785 C CA . SER A 1 107 ? -16.388 3.052 39.139 1.00 72.44 107 SER A CA 1
ATOM 786 C C . SER A 1 107 ? -16.416 2.399 37.774 1.00 72.44 107 SER A C 1
ATOM 788 O O . SER A 1 107 ? -15.937 1.279 37.649 1.00 72.44 107 SER A O 1
ATOM 790 N N . ASN A 1 108 ? -16.918 3.121 36.777 1.00 84.81 108 ASN A N 1
ATOM 791 C CA . ASN A 1 108 ? -16.783 2.710 35.392 1.00 84.81 108 ASN A CA 1
ATOM 792 C C . ASN A 1 108 ? -15.309 2.437 35.059 1.00 84.81 108 ASN A C 1
ATOM 794 O O . ASN A 1 108 ? -14.466 3.308 35.316 1.00 84.81 108 ASN A O 1
ATOM 798 N N . ASP A 1 109 ? -15.016 1.276 34.480 1.00 86.56 109 ASP A N 1
ATOM 799 C CA . ASP A 1 109 ? -13.751 1.037 33.793 1.00 86.56 109 ASP A CA 1
ATOM 800 C C . ASP A 1 109 ? -13.880 1.477 32.326 1.00 86.56 109 ASP A C 1
ATOM 802 O O . ASP A 1 109 ? -14.973 1.592 31.785 1.00 86.56 109 ASP A O 1
ATOM 806 N N . ALA A 1 110 ? -12.769 1.840 31.681 1.00 92.88 110 ALA A N 1
ATOM 807 C CA . ALA A 1 110 ? -12.812 2.126 30.247 1.00 92.88 110 ALA A CA 1
ATOM 808 C C . ALA A 1 110 ? -12.929 0.808 29.461 1.00 92.88 110 ALA A C 1
ATOM 810 O O . ALA A 1 110 ? -12.420 -0.211 29.939 1.00 92.88 110 ALA A O 1
ATOM 811 N N . PRO A 1 111 ? -13.474 0.821 28.232 1.00 97.12 111 PRO A N 1
ATOM 812 C CA . PRO A 1 111 ? -13.560 -0.385 27.420 1.00 97.12 111 PRO A CA 1
ATOM 813 C C . PRO A 1 111 ? -12.189 -1.038 27.217 1.00 97.12 111 PRO A C 1
ATOM 815 O O . PRO A 1 111 ? -11.177 -0.358 27.054 1.00 97.12 111 PRO A O 1
ATOM 818 N N . GLU A 1 112 ? -12.140 -2.361 27.139 1.00 97.50 112 GLU A N 1
ATOM 819 C CA . GLU A 1 112 ? -10.943 -3.065 26.683 1.00 97.50 112 GLU A CA 1
ATOM 820 C C . GLU A 1 112 ? -10.997 -3.186 25.158 1.00 97.50 112 GLU A C 1
ATOM 822 O O . GLU A 1 112 ? -11.977 -3.689 24.606 1.00 97.50 112 GLU A O 1
ATOM 827 N N . VAL A 1 113 ? -9.961 -2.700 24.469 1.00 98.38 113 VAL A N 1
ATOM 828 C CA . VAL A 1 113 ? -9.887 -2.634 23.002 1.00 98.38 113 VAL A CA 1
ATOM 829 C C . VAL A 1 113 ? -8.642 -3.382 22.526 1.00 98.38 113 VAL A C 1
ATOM 831 O O . VAL A 1 113 ? -7.559 -3.149 23.050 1.00 98.38 113 VAL A O 1
ATOM 834 N N . ASP A 1 114 ? -8.797 -4.249 21.524 1.00 97.25 114 ASP A N 1
ATOM 835 C CA . ASP A 1 114 ? -7.696 -4.951 20.841 1.00 97.25 114 ASP A CA 1
ATOM 836 C C . ASP A 1 114 ? -7.867 -4.783 19.323 1.00 97.25 114 ASP A C 1
ATOM 838 O O . ASP A 1 114 ? -8.860 -5.231 18.730 1.00 97.25 114 ASP A O 1
ATOM 842 N N . ALA A 1 115 ? -6.906 -4.093 18.703 1.00 94.44 115 ALA A N 1
ATOM 843 C CA . ALA A 1 115 ? -6.861 -3.790 17.276 1.00 94.44 115 ALA A CA 1
ATOM 844 C C . ALA A 1 115 ? -6.242 -4.918 16.430 1.00 94.44 115 ALA A C 1
ATOM 846 O O . ALA A 1 115 ? -6.245 -4.803 15.203 1.00 94.44 115 ALA A O 1
ATOM 847 N N . ARG A 1 116 ? -5.821 -6.030 17.058 1.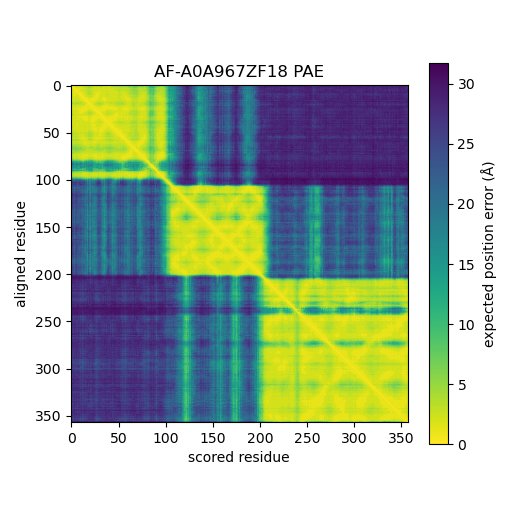00 90.69 116 ARG A N 1
ATOM 848 C CA . ARG A 1 116 ? -5.082 -7.175 16.492 1.00 90.69 116 ARG A CA 1
ATOM 849 C C . ARG A 1 116 ? -3.604 -6.889 16.228 1.00 90.69 116 ARG A C 1
ATOM 851 O O . ARG A 1 116 ? -3.189 -5.736 16.178 1.00 90.69 116 ARG A O 1
ATOM 858 N N . PRO A 1 117 ? -2.785 -7.951 16.077 1.00 88.25 117 PRO A N 1
ATOM 859 C CA . PRO A 1 117 ? -1.365 -7.785 15.801 1.00 88.25 117 PRO A CA 1
ATOM 860 C C . PRO A 1 117 ? -1.095 -7.118 14.453 1.00 88.25 117 PRO A C 1
ATOM 862 O O . PRO A 1 117 ? -1.874 -7.249 13.507 1.00 88.25 117 PRO A O 1
ATOM 865 N N . ASP A 1 118 ? 0.081 -6.499 14.378 1.00 91.31 118 ASP A N 1
ATOM 866 C CA . ASP A 1 118 ? 0.657 -5.922 13.168 1.00 91.31 118 ASP A CA 1
ATOM 867 C C . ASP A 1 118 ? 0.636 -6.893 11.979 1.00 91.31 118 ASP A C 1
ATOM 869 O O . ASP A 1 118 ? 0.781 -8.114 12.125 1.00 91.31 118 ASP A O 1
ATOM 873 N N . ALA A 1 119 ? 0.507 -6.333 10.777 1.00 87.75 119 ALA A N 1
ATOM 874 C CA . ALA A 1 119 ? 0.371 -7.096 9.544 1.00 87.75 119 ALA A CA 1
ATOM 875 C C . ALA A 1 119 ? 1.269 -6.564 8.420 1.00 87.75 119 ALA A C 1
ATOM 877 O O . ALA A 1 119 ? 1.691 -5.407 8.398 1.00 87.75 119 ALA A O 1
ATOM 878 N N . THR A 1 120 ? 1.556 -7.432 7.451 1.00 89.19 120 THR A N 1
ATOM 879 C CA . THR A 1 120 ? 2.261 -7.080 6.213 1.00 89.19 120 THR A CA 1
ATOM 880 C C . THR A 1 120 ? 1.380 -7.428 5.022 1.00 89.19 120 THR A C 1
ATOM 882 O O . THR A 1 120 ? 0.874 -8.547 4.949 1.00 89.19 120 THR A O 1
ATOM 885 N N . VAL A 1 121 ? 1.188 -6.470 4.116 1.00 90.19 121 VAL A N 1
ATOM 886 C CA . VAL A 1 121 ? 0.249 -6.552 2.980 1.00 90.19 121 VAL A CA 1
ATOM 887 C C . VAL A 1 121 ? 0.856 -5.881 1.743 1.00 90.19 121 VAL A C 1
ATOM 889 O O . VAL A 1 121 ? 1.889 -5.213 1.858 1.00 90.19 121 VAL A O 1
ATOM 892 N N . LEU A 1 122 ? 0.243 -6.041 0.568 1.00 86.38 122 LEU A N 1
ATOM 893 C CA . LEU A 1 122 ? 0.625 -5.287 -0.632 1.00 86.38 122 LEU A CA 1
ATOM 894 C C . LEU A 1 122 ? -0.279 -4.061 -0.830 1.00 86.38 122 LEU A C 1
ATOM 896 O O . LEU A 1 122 ? -1.467 -4.087 -0.505 1.00 86.38 122 LEU A O 1
ATOM 900 N N . ALA A 1 123 ? 0.274 -2.981 -1.381 1.00 88.31 123 ALA A N 1
ATOM 901 C CA . ALA A 1 123 ? -0.512 -1.815 -1.770 1.00 88.31 123 ALA A CA 1
ATOM 902 C C . ALA A 1 123 ? -1.550 -2.212 -2.835 1.00 88.31 123 ALA A C 1
ATOM 904 O O . ALA A 1 123 ? -1.271 -3.005 -3.737 1.00 88.31 123 ALA A O 1
ATOM 905 N N . GLY A 1 124 ? -2.763 -1.681 -2.699 1.00 85.06 124 GLY A N 1
ATOM 906 C CA . GLY A 1 124 ? -3.924 -2.039 -3.513 1.00 85.06 124 GLY A CA 1
ATOM 907 C C . GLY A 1 124 ? -4.662 -3.312 -3.076 1.00 85.06 124 GLY A C 1
ATOM 908 O O . GLY A 1 124 ? -5.770 -3.548 -3.560 1.00 85.06 124 GLY A O 1
ATOM 909 N N . GLU A 1 125 ? -4.124 -4.120 -2.154 1.00 86.75 125 GLU A N 1
ATOM 910 C CA . GLU A 1 125 ? -4.877 -5.244 -1.588 1.00 86.75 125 GLU A CA 1
ATOM 911 C C . GLU A 1 125 ? -5.922 -4.765 -0.574 1.00 86.75 125 GLU A C 1
ATOM 913 O O . GLU A 1 125 ? -5.680 -3.881 0.250 1.00 86.75 125 GLU A O 1
ATOM 918 N N . THR A 1 126 ? -7.097 -5.394 -0.610 1.00 90.69 126 THR A N 1
ATOM 919 C CA . THR A 1 126 ? -8.119 -5.238 0.425 1.00 90.69 126 THR A CA 1
ATOM 920 C C . THR A 1 126 ? -7.925 -6.300 1.500 1.00 90.69 126 THR A C 1
ATOM 922 O O . THR A 1 126 ? -7.961 -7.499 1.212 1.00 90.69 126 THR A O 1
ATOM 925 N N . VAL A 1 127 ? -7.785 -5.873 2.753 1.00 92.94 127 VAL A N 1
ATOM 926 C CA . VAL A 1 127 ? -7.619 -6.753 3.915 1.00 92.94 127 VAL A CA 1
ATOM 927 C C . VAL A 1 127 ? -8.712 -6.529 4.950 1.00 92.94 127 VAL A C 1
ATOM 929 O O . VAL A 1 127 ? -9.286 -5.449 5.045 1.00 92.94 127 VAL A O 1
ATOM 932 N N . SER A 1 128 ? -9.038 -7.571 5.717 1.00 94.00 128 SER A N 1
ATOM 933 C CA . SER A 1 128 ? -10.036 -7.485 6.790 1.00 94.00 128 SER A CA 1
ATOM 934 C C . SER A 1 128 ? -9.392 -7.038 8.104 1.00 94.00 128 SER A C 1
ATOM 936 O O . SER A 1 128 ? -8.421 -7.642 8.558 1.00 94.00 128 SER A O 1
ATOM 938 N N . LEU A 1 129 ? -9.967 -6.018 8.737 1.00 95.69 129 LEU A N 1
ATOM 939 C CA . LEU A 1 129 ? -9.693 -5.622 10.117 1.00 95.69 129 LEU A CA 1
ATOM 940 C C . LEU A 1 129 ? -10.621 -6.400 11.051 1.00 95.69 129 LEU A C 1
ATOM 942 O O . LEU A 1 129 ? -11.813 -6.522 10.775 1.00 95.69 129 LEU A O 1
ATOM 946 N N . HIS A 1 130 ? -10.085 -6.927 12.152 1.00 93.25 130 HIS A N 1
ATOM 947 C CA . HIS A 1 130 ? -10.822 -7.784 13.089 1.00 93.25 130 HIS A CA 1
ATOM 948 C C . HIS A 1 130 ? -10.672 -7.315 14.540 1.00 93.25 130 HIS A C 1
ATOM 950 O O . HIS A 1 130 ? -10.117 -8.037 15.368 1.00 93.25 130 HIS A O 1
ATOM 956 N N . GLY A 1 131 ? -11.188 -6.132 14.858 1.00 95.69 131 GLY A N 1
ATOM 957 C CA . GLY A 1 131 ? -11.128 -5.576 16.208 1.00 95.69 131 GLY A CA 1
ATOM 958 C C . GLY A 1 131 ? -11.994 -6.329 17.218 1.00 95.69 131 GLY A C 1
ATOM 959 O O . GLY A 1 131 ? -13.016 -6.926 16.861 1.00 95.69 131 GLY A O 1
ATOM 960 N N . THR A 1 132 ? -11.619 -6.267 18.493 1.00 97.00 132 THR A N 1
ATOM 961 C CA . THR A 1 132 ? -12.478 -6.692 19.608 1.00 97.00 132 THR A CA 1
ATOM 962 C C . THR A 1 132 ? -12.608 -5.590 20.644 1.00 97.00 132 THR A C 1
ATOM 964 O O . THR A 1 132 ? -11.654 -4.861 20.900 1.00 97.00 132 THR A O 1
ATOM 967 N N . VAL A 1 133 ? -13.805 -5.480 21.221 1.00 97.81 133 VAL A N 1
ATOM 968 C CA . VAL A 1 133 ? -14.112 -4.562 22.318 1.00 97.81 133 VAL A CA 1
ATOM 969 C C . VAL A 1 133 ? -14.913 -5.322 23.371 1.00 97.81 133 VAL A C 1
ATOM 971 O O . VAL A 1 133 ? -15.875 -6.015 23.020 1.00 97.81 133 VAL A O 1
ATOM 974 N N . SER A 1 134 ? -14.529 -5.191 24.636 1.00 95.44 134 SER A N 1
ATOM 975 C CA . SER A 1 134 ? -15.293 -5.653 25.798 1.00 95.44 134 SER A CA 1
ATOM 976 C C . SER A 1 134 ? -15.456 -4.536 26.819 1.00 95.44 134 SER A C 1
ATOM 978 O O . SER A 1 134 ? -14.700 -3.570 26.821 1.00 95.44 134 SER A O 1
ATOM 980 N N . ASP A 1 135 ? -16.475 -4.674 27.655 1.00 93.62 135 ASP A N 1
ATOM 981 C CA . ASP A 1 135 ? -16.915 -3.663 28.607 1.00 93.62 135 ASP A CA 1
ATOM 982 C C . ASP A 1 135 ? -17.380 -4.358 29.887 1.00 93.62 135 ASP A C 1
ATOM 984 O O . ASP A 1 135 ? -17.828 -5.512 29.836 1.00 93.62 135 ASP A O 1
ATOM 988 N N . ASP A 1 136 ? -17.280 -3.677 31.022 1.00 89.12 136 ASP A N 1
ATOM 989 C CA . ASP A 1 136 ? -17.759 -4.178 32.313 1.00 89.12 136 ASP A CA 1
ATOM 990 C C . ASP A 1 136 ? -19.284 -4.009 32.482 1.00 89.12 136 ASP A C 1
ATOM 992 O O . ASP A 1 136 ? -19.871 -4.571 33.408 1.00 89.12 136 ASP A O 1
ATOM 996 N N . GLY A 1 137 ? -19.934 -3.306 31.546 1.00 86.62 137 GLY A N 1
ATOM 997 C CA . GLY A 1 137 ? -21.359 -2.998 31.577 1.00 86.62 137 GLY A CA 1
ATOM 998 C C . GLY A 1 137 ? -21.684 -1.742 32.382 1.00 86.62 137 GLY A C 1
ATOM 999 O O . GLY A 1 137 ? -22.860 -1.506 32.658 1.00 86.62 137 GLY A O 1
ATOM 1000 N N . ASN A 1 138 ? -20.680 -0.945 32.748 1.00 83.88 138 ASN A N 1
ATOM 1001 C CA . ASN A 1 138 ? -20.844 0.378 33.325 1.00 83.88 138 ASN A CA 1
ATOM 1002 C C . ASN A 1 138 ? -20.505 1.467 32.271 1.00 83.88 138 ASN A C 1
ATOM 1004 O O . ASN A 1 138 ? -19.947 1.176 31.220 1.00 83.88 138 ASN A O 1
ATOM 1008 N N . PRO A 1 139 ? -20.897 2.736 32.495 1.00 82.00 139 PRO A N 1
ATOM 1009 C CA . PRO A 1 139 ? -21.952 3.112 33.425 1.00 82.00 139 PRO A CA 1
ATOM 1010 C C . PRO A 1 139 ? -23.288 2.531 32.945 1.00 82.00 139 PRO A C 1
ATOM 1012 O O . PRO A 1 139 ? -23.557 2.515 31.749 1.00 82.00 139 PRO A O 1
ATOM 1015 N N . ASP A 1 140 ? -24.162 2.099 33.854 1.00 79.94 140 ASP A N 1
ATOM 1016 C CA . ASP A 1 140 ? -25.556 1.761 33.532 1.00 79.94 140 ASP A CA 1
ATOM 1017 C C . ASP A 1 140 ? -26.502 2.816 34.138 1.00 79.94 140 ASP A C 1
ATOM 1019 O O . ASP A 1 140 ? -26.611 2.913 35.367 1.00 79.94 140 ASP A O 1
ATOM 1023 N N . PRO A 1 141 ? -27.183 3.648 33.320 1.00 76.00 141 PRO A N 1
ATOM 1024 C CA . PRO A 1 141 ? -27.209 3.638 31.849 1.00 76.00 141 PRO A CA 1
ATOM 1025 C C . PRO A 1 141 ? -25.956 4.272 31.195 1.00 76.00 141 PRO A C 1
ATOM 1027 O O . PRO A 1 141 ? -25.445 5.261 31.727 1.00 76.00 141 PRO A O 1
ATOM 1030 N N . PRO A 1 142 ? -25.526 3.804 29.996 1.00 83.19 142 PRO A N 1
ATOM 1031 C CA . PRO A 1 142 ? -26.275 2.925 29.088 1.00 83.19 142 PRO A CA 1
ATOM 1032 C C . PRO A 1 142 ? -26.003 1.411 29.201 1.00 83.19 142 PRO A C 1
ATOM 1034 O O . PRO A 1 142 ? -26.718 0.644 28.557 1.00 83.19 142 PRO A O 1
ATOM 1037 N N . GLY A 1 143 ? -24.995 0.988 29.958 1.00 85.31 143 GLY A N 1
ATOM 1038 C CA . GLY A 1 143 ? -24.621 -0.412 30.172 1.00 85.31 143 GLY A CA 1
ATOM 1039 C C . GLY A 1 143 ? -24.092 -1.128 28.928 1.00 85.31 143 GLY A C 1
ATOM 1040 O O . GLY A 1 143 ? -24.236 -2.346 28.797 1.00 85.31 143 GLY A O 1
ATOM 1041 N N . ALA A 1 144 ? -23.580 -0.360 27.962 1.00 90.75 144 ALA A N 1
ATOM 1042 C CA . ALA A 1 144 ? -23.068 -0.865 26.696 1.00 90.75 144 ALA A CA 1
ATOM 1043 C C . ALA A 1 144 ? -22.222 0.179 25.954 1.00 90.75 144 ALA A C 1
ATOM 1045 O O . ALA A 1 144 ? -22.514 1.378 25.992 1.00 90.75 144 ALA A O 1
ATOM 1046 N N . ILE A 1 145 ? -21.294 -0.310 25.126 1.00 97.19 145 ILE A N 1
ATOM 1047 C CA . ILE A 1 145 ? -20.532 0.489 24.157 1.00 97.19 145 ILE A CA 1
ATOM 1048 C C . ILE A 1 145 ? -21.460 1.323 23.263 1.00 97.19 145 ILE A C 1
ATOM 1050 O O . ILE A 1 145 ? -22.336 0.798 22.572 1.00 97.19 145 ILE A O 1
ATOM 1054 N N . GLN A 1 146 ? -21.226 2.633 23.244 1.00 97.06 146 GLN A N 1
ATOM 1055 C CA . GLN A 1 146 ? -21.998 3.616 22.484 1.00 97.06 146 GLN A CA 1
ATOM 1056 C C . GLN A 1 146 ? -21.438 3.866 21.088 1.00 97.06 146 GLN A C 1
ATOM 1058 O O . GLN A 1 146 ? -22.197 4.084 20.143 1.00 97.06 146 GLN A O 1
ATOM 1063 N N . SER A 1 147 ? -20.115 3.849 20.941 1.00 97.38 147 SER A N 1
ATOM 1064 C CA . SER A 1 147 ? -19.480 4.041 19.641 1.00 97.38 147 SER A CA 1
ATOM 1065 C C . SER A 1 147 ? -18.174 3.284 19.530 1.00 97.38 147 SER A C 1
ATOM 1067 O O . SER A 1 147 ? -17.418 3.192 20.495 1.00 97.38 147 SER A O 1
ATOM 1069 N N . ILE A 1 148 ? -17.901 2.829 18.313 1.00 98.19 148 ILE A N 1
ATOM 1070 C CA . ILE A 1 148 ? -16.614 2.304 17.880 1.00 98.19 148 ILE A CA 1
ATOM 1071 C C . ILE A 1 148 ? -16.213 3.007 16.590 1.00 98.19 148 ILE A C 1
ATOM 1073 O O . ILE A 1 148 ? -17.080 3.317 15.769 1.00 98.19 148 ILE A O 1
ATOM 1077 N N . THR A 1 149 ? -14.921 3.241 16.400 1.00 98.44 149 THR A N 1
ATOM 1078 C CA . THR A 1 149 ? -14.408 3.849 15.172 1.00 98.44 149 THR A CA 1
ATOM 1079 C C . THR A 1 149 ? -12.977 3.400 14.904 1.00 98.44 149 THR A C 1
ATOM 1081 O O . THR A 1 149 ? -12.119 3.487 15.782 1.00 98.44 149 THR A O 1
ATOM 1084 N N . TRP A 1 150 ? -12.722 2.977 13.672 1.00 98.50 150 TRP A N 1
ATOM 1085 C CA . TRP A 1 150 ? -11.399 2.871 13.075 1.00 98.50 150 TRP A CA 1
ATOM 1086 C C . TRP A 1 150 ? -10.983 4.211 12.463 1.00 98.50 150 TRP A C 1
ATOM 1088 O O . TRP A 1 150 ? -11.755 4.832 11.730 1.00 98.50 150 TRP A O 1
ATOM 1098 N N . SER A 1 151 ? -9.756 4.647 12.734 1.00 98.25 151 SER A N 1
ATOM 1099 C CA . SER A 1 151 ? -9.141 5.830 12.124 1.00 98.25 151 SER A CA 1
ATOM 1100 C C . SER A 1 151 ? -7.684 5.565 11.765 1.00 98.25 151 SER A C 1
ATOM 1102 O O . SER A 1 151 ? -7.050 4.708 12.371 1.00 98.25 151 SER A O 1
ATOM 1104 N N . GLN A 1 152 ? -7.128 6.337 10.840 1.00 98.25 152 GLN A N 1
ATOM 1105 C CA . GLN A 1 152 ? -5.688 6.365 10.599 1.00 98.25 152 GLN A CA 1
ATOM 1106 C C . GLN A 1 152 ? -5.029 7.452 11.453 1.00 98.25 152 GLN A C 1
ATOM 1108 O O . GLN A 1 152 ? -5.487 8.594 11.452 1.00 98.25 152 GLN A O 1
ATOM 1113 N N . ASP A 1 153 ? -3.961 7.091 12.162 1.00 98.00 153 ASP A N 1
ATOM 1114 C CA . ASP A 1 153 ? -3.120 8.030 12.912 1.00 98.00 153 ASP A CA 1
ATOM 1115 C C . ASP A 1 153 ? -1.901 8.468 12.091 1.00 98.00 153 ASP A C 1
ATOM 1117 O O . ASP A 1 153 ? -1.586 9.657 12.039 1.00 98.00 153 ASP A O 1
ATOM 1121 N N . GLU A 1 154 ? -1.241 7.522 11.415 1.00 97.31 154 GLU A N 1
ATOM 1122 C CA . GLU A 1 154 ? -0.067 7.778 10.573 1.00 97.31 154 GLU A CA 1
ATOM 1123 C C . GLU A 1 154 ? -0.145 6.997 9.258 1.00 97.31 154 GLU A C 1
ATOM 1125 O O . GLU A 1 154 ? -0.724 5.912 9.191 1.00 97.31 154 GLU A O 1
ATOM 1130 N N . GLY A 1 155 ? 0.462 7.541 8.206 1.00 95.44 155 GLY A N 1
ATOM 1131 C CA . GLY A 1 155 ? 0.657 6.865 6.926 1.00 95.44 155 GLY A CA 1
ATOM 1132 C C . GLY A 1 155 ? 1.120 7.831 5.832 1.00 95.44 155 GLY A C 1
ATOM 1133 O O . GLY A 1 155 ? 0.992 9.046 6.000 1.00 95.44 155 GLY A O 1
ATOM 1134 N N . PRO A 1 156 ? 1.686 7.320 4.725 1.00 90.69 156 PRO A N 1
ATOM 1135 C CA . PRO A 1 156 ? 2.118 8.142 3.592 1.00 90.69 156 PRO A CA 1
ATOM 1136 C C . PRO A 1 156 ? 0.945 8.761 2.810 1.00 90.69 156 PRO A C 1
ATOM 1138 O O . PRO A 1 156 ? 1.117 9.801 2.179 1.00 90.69 156 PRO A O 1
ATOM 1141 N N . GLU A 1 157 ? -0.232 8.138 2.865 1.00 94.56 157 GLU A N 1
ATOM 1142 C CA . GLU A 1 157 ? -1.482 8.569 2.228 1.00 94.56 157 GLU A CA 1
ATOM 1143 C C . GLU A 1 157 ? -2.675 8.083 3.069 1.00 94.56 157 GLU A C 1
ATOM 1145 O O . GLU A 1 157 ? -2.473 7.286 3.984 1.00 94.56 157 GLU A O 1
ATOM 1150 N N . ASP A 1 158 ? -3.896 8.538 2.791 1.00 96.06 158 ASP A N 1
ATOM 1151 C CA . ASP A 1 158 ? -5.102 8.056 3.473 1.00 96.06 158 ASP A CA 1
ATOM 1152 C C . ASP A 1 158 ? -5.434 6.610 3.048 1.00 96.06 158 ASP A C 1
ATOM 1154 O O . ASP A 1 158 ? -5.524 6.289 1.862 1.00 96.06 158 ASP A O 1
ATOM 1158 N N . ALA A 1 159 ? -5.621 5.725 4.025 1.00 96.94 159 ALA A N 1
ATOM 1159 C CA . ALA A 1 159 ? -6.127 4.372 3.846 1.00 96.94 159 ALA A CA 1
ATOM 1160 C C . ALA A 1 159 ? -7.649 4.396 3.646 1.00 96.94 159 ALA A C 1
ATOM 1162 O O . ALA A 1 159 ? -8.369 5.143 4.313 1.00 96.94 159 ALA A O 1
ATOM 1163 N N . ASP A 1 160 ? -8.153 3.534 2.765 1.00 97.50 160 ASP A N 1
ATOM 1164 C CA . ASP A 1 160 ? -9.583 3.438 2.471 1.00 97.50 160 ASP A CA 1
ATOM 1165 C C . ASP A 1 160 ? -10.236 2.389 3.377 1.00 97.50 160 ASP A C 1
ATOM 1167 O O . ASP A 1 160 ? -10.110 1.186 3.135 1.00 97.50 160 ASP A O 1
ATOM 1171 N N . ILE A 1 161 ? -10.877 2.843 4.459 1.00 97.94 161 ILE A N 1
ATOM 1172 C CA . ILE A 1 161 ? -11.595 2.005 5.430 1.00 97.94 161 ILE A CA 1
ATOM 1173 C C . ILE A 1 161 ? -13.087 2.032 5.082 1.00 97.94 161 ILE A C 1
ATOM 1175 O O . ILE A 1 161 ? -13.737 3.062 5.248 1.00 97.94 161 ILE A O 1
ATOM 1179 N N . ASP A 1 162 ? -13.641 0.889 4.672 1.00 97.00 162 ASP A N 1
ATOM 1180 C CA . ASP A 1 162 ? -15.004 0.802 4.119 1.00 97.00 162 ASP A CA 1
ATOM 1181 C C . ASP A 1 162 ? -16.088 1.224 5.132 1.00 97.00 162 ASP A C 1
ATOM 1183 O O . ASP A 1 162 ? -16.830 2.184 4.930 1.00 97.00 162 ASP A O 1
ATOM 1187 N N . ASN A 1 163 ? -16.156 0.540 6.277 1.00 96.88 163 ASN A N 1
ATOM 1188 C CA . ASN A 1 163 ? -17.113 0.828 7.341 1.00 96.88 163 ASN A CA 1
ATOM 1189 C C . ASN A 1 163 ? -16.379 1.040 8.675 1.00 96.88 163 ASN A C 1
ATOM 1191 O O . ASN A 1 163 ? -16.320 0.126 9.502 1.00 96.88 163 ASN A O 1
ATOM 1195 N N . PRO A 1 164 ? -15.845 2.248 8.947 1.00 98.06 164 PRO A N 1
ATOM 1196 C CA . PRO A 1 164 ? -14.984 2.482 10.108 1.00 98.06 164 PRO A CA 1
ATOM 1197 C C . PRO A 1 164 ? -15.695 2.275 11.452 1.00 98.06 164 PRO A C 1
ATOM 1199 O O . PRO A 1 164 ? -15.036 2.052 12.458 1.00 98.06 164 PRO A O 1
ATOM 1202 N N . ASN A 1 165 ? -17.029 2.285 11.490 1.00 97.75 165 ASN A N 1
ATOM 1203 C CA . ASN A 1 165 ? -17.812 2.084 12.714 1.00 97.75 165 ASN A CA 1
ATOM 1204 C C . ASN A 1 165 ? -18.240 0.619 12.941 1.00 97.75 165 ASN A C 1
ATOM 1206 O O . ASN A 1 165 ? -19.234 0.364 13.622 1.00 97.75 165 ASN A O 1
ATOM 1210 N N . GLN A 1 166 ? -17.535 -0.349 12.347 1.00 97.25 166 GLN A N 1
ATOM 1211 C CA . GLN A 1 166 ? -17.736 -1.782 12.573 1.00 97.25 166 GLN A CA 1
ATOM 1212 C C . GLN A 1 166 ? -16.463 -2.433 13.129 1.00 97.25 166 GLN A C 1
ATOM 1214 O O . GLN A 1 166 ? -15.358 -2.124 12.694 1.00 97.25 166 GLN A O 1
ATOM 1219 N N . LEU A 1 167 ? -16.617 -3.374 14.070 1.00 95.62 167 LEU A N 1
ATOM 1220 C CA . LEU A 1 167 ? -15.481 -4.127 14.630 1.00 95.62 167 LEU A CA 1
ATOM 1221 C C . LEU A 1 167 ? -14.759 -4.941 13.553 1.00 95.62 167 LEU A C 1
ATOM 1223 O O . LEU A 1 167 ? -13.535 -5.051 13.573 1.00 95.62 167 LEU A O 1
ATOM 1227 N N . VAL A 1 168 ? -15.534 -5.490 12.614 1.00 96.25 168 VAL A N 1
ATOM 1228 C CA . VAL A 1 168 ? -15.033 -6.206 11.444 1.00 96.25 168 VAL A CA 1
ATOM 1229 C C . VAL A 1 168 ? -15.393 -5.404 10.200 1.00 96.25 168 VAL A C 1
ATOM 1231 O O . VAL A 1 168 ? -16.572 -5.253 9.892 1.00 96.25 168 VAL A O 1
ATOM 1234 N N . THR A 1 169 ? -14.378 -4.890 9.512 1.00 97.25 169 THR A N 1
ATOM 1235 C CA . THR A 1 169 ? -14.484 -4.098 8.275 1.00 97.25 169 THR A CA 1
ATOM 1236 C C . THR A 1 169 ? -13.323 -4.458 7.350 1.00 97.25 169 THR A C 1
ATOM 1238 O O . THR A 1 169 ? -12.440 -5.228 7.725 1.00 97.25 169 THR A O 1
ATOM 1241 N N . THR A 1 170 ? -13.294 -3.905 6.146 1.00 96.62 170 THR A N 1
ATOM 1242 C CA . THR A 1 170 ? -12.139 -3.973 5.253 1.00 96.62 170 THR A CA 1
ATOM 1243 C C . THR A 1 170 ? -11.396 -2.645 5.177 1.00 96.62 170 THR A C 1
ATOM 1245 O O . THR A 1 170 ? -11.988 -1.586 5.394 1.00 96.62 170 THR A O 1
ATOM 1248 N N . VAL A 1 171 ? -10.107 -2.722 4.850 1.00 97.69 171 VAL A N 1
ATOM 1249 C CA . VAL A 1 171 ? -9.238 -1.581 4.546 1.00 97.69 171 VAL A CA 1
ATOM 1250 C C . VAL A 1 171 ? -8.371 -1.883 3.323 1.00 97.69 171 VAL A C 1
ATOM 1252 O O . VAL A 1 171 ? -8.023 -3.042 3.084 1.00 97.69 171 VAL A O 1
ATOM 1255 N N . SER A 1 172 ? -8.014 -0.856 2.554 1.00 94.69 172 SER A N 1
ATOM 1256 C CA . SER A 1 172 ? -6.973 -0.931 1.524 1.00 94.69 172 SER A CA 1
ATOM 1257 C C . SER A 1 172 ? -6.014 0.257 1.606 1.00 94.69 172 SER A C 1
ATOM 1259 O O . SER A 1 172 ? -6.359 1.315 2.135 1.00 94.69 172 SER A O 1
ATOM 1261 N N . PHE A 1 173 ? -4.793 0.066 1.106 1.00 94.12 173 PHE A N 1
ATOM 1262 C CA . PHE A 1 173 ? -3.708 1.044 1.195 1.00 94.12 173 PHE A CA 1
ATOM 1263 C C . PHE A 1 173 ? -3.237 1.432 -0.213 1.00 94.12 173 PHE A C 1
ATOM 1265 O O . PHE A 1 173 ? -2.788 0.543 -0.941 1.00 94.12 173 PHE A O 1
ATOM 1272 N N . PRO A 1 174 ? -3.328 2.712 -0.623 1.00 88.06 174 PRO A N 1
ATOM 1273 C CA . PRO A 1 174 ? -2.982 3.112 -1.990 1.00 88.06 174 PRO A CA 1
ATOM 1274 C C . PRO A 1 174 ? -1.484 3.026 -2.303 1.00 88.06 174 PRO A C 1
ATOM 1276 O O . PRO A 1 174 ? -1.104 2.649 -3.410 1.00 88.06 174 PRO A O 1
ATOM 1279 N N . THR A 1 175 ? -0.640 3.347 -1.320 1.00 87.69 175 THR A N 1
ATOM 1280 C CA . THR A 1 175 ? 0.802 3.536 -1.503 1.00 87.69 175 THR A CA 1
ATOM 1281 C C . THR A 1 175 ? 1.589 2.667 -0.519 1.00 87.69 175 THR A C 1
ATOM 1283 O O . THR A 1 175 ? 1.130 2.370 0.581 1.00 87.69 175 THR A O 1
ATOM 1286 N N . ALA A 1 176 ? 2.787 2.229 -0.909 1.00 87.75 176 ALA A N 1
ATOM 1287 C CA . ALA A 1 176 ? 3.681 1.490 -0.021 1.00 87.75 176 ALA A CA 1
ATOM 1288 C C . ALA A 1 176 ? 4.183 2.371 1.139 1.00 87.75 176 ALA A C 1
ATOM 1290 O O . ALA A 1 176 ? 4.484 3.551 0.961 1.00 87.75 176 ALA A O 1
ATOM 1291 N N . GLY A 1 177 ? 4.323 1.790 2.329 1.00 89.19 177 GLY A N 1
ATOM 1292 C CA . GLY A 1 177 ? 4.802 2.486 3.520 1.00 89.19 177 GLY A CA 1
ATOM 1293 C C . GLY A 1 177 ? 4.284 1.883 4.822 1.00 89.19 177 GLY A C 1
ATOM 1294 O O . GLY A 1 177 ? 3.644 0.834 4.838 1.00 89.19 177 GLY A O 1
ATOM 1295 N N . SER A 1 178 ? 4.589 2.549 5.934 1.00 95.38 178 SER A N 1
ATOM 1296 C CA . SER A 1 178 ? 4.077 2.178 7.256 1.00 95.38 178 SER A CA 1
ATOM 1297 C C . SER A 1 178 ? 2.798 2.955 7.544 1.00 95.38 178 SER A C 1
ATOM 1299 O O . SER A 1 178 ? 2.809 4.181 7.459 1.00 95.38 178 SER A O 1
ATOM 1301 N N . TYR A 1 179 ? 1.731 2.254 7.915 1.00 97.69 179 TYR A N 1
ATOM 1302 C CA . TYR A 1 179 ? 0.456 2.837 8.334 1.00 97.69 179 TYR A CA 1
ATOM 1303 C C . TYR A 1 179 ? 0.158 2.436 9.776 1.00 97.69 179 TYR A C 1
ATOM 1305 O O . TYR A 1 179 ? 0.332 1.273 10.137 1.00 97.69 179 TYR A O 1
ATOM 1313 N N . VAL A 1 180 ? -0.327 3.376 10.584 1.00 98.25 180 VAL A N 1
ATOM 1314 C CA . VAL A 1 180 ? -0.796 3.113 11.951 1.00 98.25 180 VAL A CA 1
ATOM 1315 C C . VAL A 1 180 ? -2.291 3.391 11.992 1.00 98.25 180 VAL A C 1
ATOM 1317 O O . VAL A 1 180 ? -2.720 4.536 11.828 1.00 98.25 180 VAL A O 1
ATOM 1320 N N . LEU A 1 181 ? -3.088 2.340 12.186 1.00 98.38 181 LEU A N 1
ATOM 1321 C CA . LEU A 1 181 ? -4.537 2.445 12.347 1.00 98.38 181 LEU A CA 1
ATOM 1322 C C . LEU A 1 181 ? -4.908 2.295 13.823 1.00 98.38 181 LEU A C 1
ATOM 1324 O O . LEU A 1 181 ? -4.316 1.489 14.535 1.00 98.38 181 LEU A O 1
ATOM 1328 N N . ARG A 1 182 ? -5.914 3.045 14.271 1.00 98.44 182 ARG A N 1
ATOM 1329 C CA . ARG A 1 182 ? -6.431 3.050 15.642 1.00 98.44 182 ARG A CA 1
ATOM 1330 C C . ARG A 1 182 ? -7.883 2.594 15.671 1.00 98.44 182 ARG A C 1
ATOM 1332 O O . ARG A 1 182 ? -8.718 3.189 14.994 1.00 98.44 182 ARG A O 1
ATOM 1339 N N . LEU A 1 183 ? -8.192 1.612 16.513 1.00 98.62 183 LEU A N 1
ATOM 1340 C CA . LEU A 1 183 ? -9.555 1.288 16.935 1.00 98.62 183 LEU A CA 1
ATOM 1341 C C . LEU A 1 183 ? -9.847 2.023 18.242 1.00 98.62 183 LEU A C 1
ATOM 1343 O O . LEU A 1 183 ? -9.082 1.909 19.192 1.00 98.62 183 LEU A O 1
ATOM 1347 N N . SER A 1 184 ? -10.940 2.781 18.301 1.00 98.44 184 SER A N 1
ATOM 1348 C CA . SER A 1 184 ? -11.398 3.477 19.514 1.00 98.44 184 SER A CA 1
ATOM 1349 C C . SER A 1 184 ? -12.796 3.010 19.909 1.00 98.44 184 SER A C 1
ATOM 1351 O O . SER A 1 184 ? -13.624 2.774 19.029 1.00 98.44 184 SER A O 1
ATOM 1353 N N . ALA A 1 185 ? -13.070 2.924 21.210 1.00 98.38 185 ALA A N 1
ATOM 1354 C CA . ALA A 1 185 ? -14.379 2.604 21.773 1.00 98.38 185 ALA A CA 1
ATOM 1355 C C . ALA A 1 185 ? -14.755 3.576 22.903 1.00 98.38 185 ALA A C 1
ATOM 1357 O O . ALA A 1 185 ? -13.881 4.074 23.614 1.00 98.38 185 ALA A O 1
ATOM 1358 N N . PHE A 1 186 ? -16.053 3.842 23.063 1.00 97.12 186 PHE A N 1
ATOM 1359 C CA . PHE A 1 186 ? -16.616 4.706 24.108 1.00 97.12 186 PHE A CA 1
ATOM 1360 C C . PHE A 1 186 ? -17.878 4.070 24.695 1.00 97.12 186 PHE A C 1
ATOM 1362 O O . PHE A 1 186 ? -18.776 3.704 23.935 1.00 97.12 186 PHE A O 1
ATOM 1369 N N . ASP A 1 187 ? -17.958 3.969 26.021 1.00 95.88 187 ASP A N 1
ATOM 1370 C CA . ASP A 1 187 ? -19.065 3.332 26.765 1.00 95.88 187 ASP A CA 1
ATOM 1371 C C . ASP A 1 187 ? -20.182 4.302 27.201 1.00 95.88 187 ASP A C 1
ATOM 1373 O O . ASP A 1 187 ? -21.222 3.890 27.705 1.00 95.88 187 ASP A O 1
ATOM 1377 N N . GLY A 1 188 ? -20.020 5.607 26.961 1.00 92.00 188 GLY A N 1
ATOM 1378 C CA . GLY A 1 188 ? -20.934 6.638 27.469 1.00 92.00 188 GLY A CA 1
ATOM 1379 C C . GLY A 1 188 ? -20.313 7.544 28.535 1.00 92.00 188 GLY A C 1
ATOM 1380 O O . GLY A 1 188 ? -20.820 8.647 28.756 1.00 92.00 188 GLY A O 1
ATOM 1381 N N . GLN A 1 189 ? -19.188 7.141 29.128 1.00 90.81 189 GLN A N 1
ATOM 1382 C CA . GLN A 1 189 ? -18.418 7.909 30.104 1.00 90.81 189 GLN A CA 1
ATOM 1383 C C . GLN A 1 189 ? -16.905 7.869 29.855 1.00 90.81 189 GLN A C 1
ATOM 1385 O O . GLN A 1 189 ? -16.275 8.929 29.911 1.00 90.81 189 GLN A O 1
ATOM 1390 N N . LEU A 1 190 ? -16.322 6.709 29.549 1.00 91.94 190 LEU A N 1
ATOM 1391 C CA . LEU A 1 190 ? -14.891 6.531 29.310 1.00 91.94 190 LEU A CA 1
ATOM 1392 C C . LEU A 1 190 ? -14.612 6.015 27.896 1.00 91.94 190 LEU A C 1
ATOM 1394 O O . LEU A 1 190 ? -15.464 5.454 27.209 1.00 91.94 190 LEU A O 1
ATOM 1398 N N . SER A 1 191 ? -13.396 6.282 27.422 1.00 96.50 191 SER A N 1
ATOM 1399 C CA . SER A 1 191 ? -12.918 5.839 26.114 1.00 96.50 191 SER A CA 1
ATOM 1400 C C . SER A 1 191 ? -11.599 5.108 26.247 1.00 96.50 191 SER A C 1
ATOM 1402 O O . SER A 1 191 ? -10.754 5.481 27.061 1.00 96.50 191 SER A O 1
ATOM 1404 N N . ALA A 1 192 ? -11.406 4.131 25.375 1.00 98.00 192 ALA A N 1
ATOM 1405 C CA . ALA A 1 192 ? -10.151 3.428 25.203 1.00 98.00 192 ALA A CA 1
ATOM 1406 C C . ALA A 1 192 ? -9.871 3.215 23.719 1.00 98.00 192 ALA A C 1
ATOM 1408 O O . ALA A 1 192 ? -10.755 3.344 22.866 1.00 98.00 192 ALA A O 1
ATOM 1409 N N . SER A 1 193 ? -8.620 2.906 23.409 1.00 98.38 193 SER A N 1
ATOM 1410 C CA . SER A 1 193 ? -8.189 2.665 22.043 1.00 98.38 193 SER A CA 1
ATOM 1411 C C . SER A 1 193 ? -6.965 1.775 22.003 1.00 98.38 193 SER A C 1
ATOM 1413 O O . SER A 1 193 ? -6.158 1.808 22.930 1.00 98.38 193 SER A O 1
ATOM 1415 N N . ASP A 1 194 ? -6.801 1.086 20.885 1.00 98.38 194 ASP A N 1
ATOM 1416 C CA . ASP A 1 194 ? -5.613 0.308 20.562 1.00 98.38 194 ASP A CA 1
ATOM 1417 C C . ASP A 1 194 ? -5.208 0.549 19.102 1.00 98.38 194 ASP A C 1
ATOM 1419 O O . ASP A 1 194 ? -6.026 0.988 18.283 1.00 98.38 194 ASP A O 1
ATOM 1423 N N . THR A 1 195 ? -3.940 0.308 18.783 1.00 97.94 195 THR A N 1
ATOM 1424 C CA . THR A 1 195 ? -3.364 0.576 17.461 1.00 97.94 195 THR A CA 1
ATOM 1425 C C . THR A 1 195 ? -2.768 -0.674 16.840 1.00 97.94 195 THR A C 1
ATOM 1427 O O . THR A 1 195 ? -2.151 -1.476 17.532 1.00 97.94 195 THR A O 1
ATOM 1430 N N . VAL A 1 196 ? -2.863 -0.773 15.518 1.00 96.94 196 VAL A N 1
ATOM 1431 C CA . VAL A 1 196 ? -2.234 -1.814 14.703 1.00 96.94 196 VAL A CA 1
ATOM 1432 C C . VAL A 1 196 ? -1.373 -1.168 13.622 1.00 96.94 196 VAL A C 1
ATOM 1434 O O . VAL A 1 196 ? -1.782 -0.190 12.984 1.00 96.94 196 VAL A O 1
ATOM 1437 N N . THR A 1 197 ? -0.180 -1.718 13.402 1.00 96.94 197 THR A N 1
ATOM 1438 C CA . THR A 1 197 ? 0.738 -1.252 12.360 1.00 96.94 197 THR A CA 1
ATOM 1439 C C . THR A 1 197 ? 0.654 -2.148 11.129 1.00 96.94 197 THR A C 1
ATOM 1441 O O . THR A 1 197 ? 0.824 -3.366 11.203 1.00 96.94 197 THR A O 1
ATOM 1444 N N . PHE A 1 198 ? 0.452 -1.537 9.966 1.00 95.12 198 PHE A N 1
ATOM 1445 C CA . PHE A 1 198 ? 0.554 -2.194 8.669 1.00 95.12 198 PHE A CA 1
ATOM 1446 C C . PHE A 1 198 ? 1.860 -1.801 7.985 1.00 95.12 198 PHE A C 1
ATOM 1448 O O . PHE A 1 198 ? 2.112 -0.627 7.717 1.00 95.12 198 PHE A O 1
ATOM 1455 N N . THR A 1 199 ? 2.680 -2.801 7.661 1.00 92.81 199 THR A N 1
ATOM 1456 C CA . THR A 1 199 ? 3.788 -2.647 6.710 1.00 92.81 199 THR A CA 1
ATOM 1457 C C . THR A 1 199 ? 3.262 -2.964 5.313 1.00 92.81 199 THR A C 1
ATOM 1459 O O . THR A 1 199 ? 3.032 -4.128 4.979 1.00 92.81 199 THR A O 1
ATOM 1462 N N . VAL A 1 200 ? 3.039 -1.931 4.507 1.00 91.25 200 VAL A N 1
ATOM 1463 C CA . VAL A 1 200 ? 2.505 -2.051 3.148 1.00 91.25 200 VAL A CA 1
ATOM 1464 C C . VAL A 1 200 ? 3.668 -2.048 2.166 1.00 91.25 200 VAL A C 1
ATOM 1466 O O . VAL A 1 200 ? 4.373 -1.050 2.021 1.00 91.25 200 VAL A O 1
ATOM 1469 N N . ASN A 1 201 ? 3.873 -3.166 1.483 1.00 84.31 201 ASN A N 1
ATOM 1470 C CA . ASN A 1 201 ? 4.870 -3.271 0.424 1.00 84.31 201 ASN A CA 1
ATOM 1471 C C . ASN A 1 201 ? 4.251 -2.855 -0.917 1.00 84.31 201 ASN A C 1
ATOM 1473 O O . ASN A 1 201 ? 3.056 -3.044 -1.136 1.00 84.31 201 ASN A O 1
ATOM 1477 N N . GLY A 1 202 ? 5.051 -2.316 -1.838 1.00 76.06 202 GLY A N 1
ATOM 1478 C CA . GLY A 1 202 ? 4.591 -2.097 -3.213 1.00 76.06 202 GLY A CA 1
ATOM 1479 C C . GLY A 1 202 ? 4.209 -3.426 -3.885 1.00 76.06 202 GLY A C 1
ATOM 1480 O O . GLY A 1 202 ? 4.725 -4.474 -3.477 1.00 76.06 202 GLY A O 1
ATOM 1481 N N . PRO A 1 203 ? 3.308 -3.422 -4.884 1.00 63.91 203 PRO A N 1
ATOM 1482 C CA . PRO A 1 203 ? 2.941 -4.629 -5.615 1.00 63.91 203 PRO A CA 1
ATOM 1483 C C . PRO A 1 203 ? 4.158 -5.124 -6.413 1.00 63.91 203 PRO A C 1
ATOM 1485 O O . PRO A 1 203 ? 4.410 -4.665 -7.517 1.00 63.91 203 PRO A O 1
ATOM 1488 N N . ASN A 1 204 ? 4.900 -6.066 -5.819 1.00 59.59 204 ASN A N 1
ATOM 1489 C CA . ASN A 1 204 ? 6.244 -6.512 -6.207 1.00 59.59 204 ASN A CA 1
ATOM 1490 C C . ASN A 1 204 ? 7.288 -5.378 -6.131 1.00 59.59 204 ASN A C 1
ATOM 1492 O O . ASN A 1 204 ? 7.088 -4.284 -6.641 1.00 59.59 204 ASN A O 1
ATOM 1496 N N . GLY A 1 205 ? 8.418 -5.618 -5.459 1.00 64.38 205 GLY A N 1
ATOM 1497 C CA . GLY A 1 205 ? 9.526 -4.655 -5.470 1.00 64.38 205 GLY A CA 1
ATOM 1498 C C . GLY A 1 205 ? 10.007 -4.372 -6.897 1.00 64.38 205 GLY A C 1
ATOM 1499 O O . GLY A 1 205 ? 9.724 -5.158 -7.799 1.00 64.38 205 GLY A O 1
ATOM 1500 N N . GLU A 1 206 ? 10.750 -3.281 -7.096 1.00 70.50 206 GLU A N 1
ATOM 1501 C CA . GLU A 1 206 ? 11.471 -3.034 -8.351 1.00 70.50 206 GLU A CA 1
ATOM 1502 C C . GLU A 1 206 ? 12.218 -4.312 -8.764 1.00 70.50 206 GLU A C 1
ATOM 1504 O O . GLU A 1 206 ? 13.092 -4.799 -8.039 1.00 70.50 206 GLU A O 1
ATOM 1509 N N . VAL A 1 207 ? 11.835 -4.901 -9.900 1.00 82.56 207 VAL A N 1
ATOM 1510 C CA . VAL A 1 207 ? 12.500 -6.086 -10.448 1.00 82.56 207 VAL A CA 1
ATOM 1511 C C . VAL A 1 207 ? 13.499 -5.597 -11.491 1.00 82.56 207 VAL A C 1
ATOM 1513 O O . VAL A 1 207 ? 13.082 -5.233 -12.591 1.00 82.56 207 VAL A O 1
ATOM 1516 N N . PRO A 1 208 ? 14.812 -5.563 -11.189 1.00 88.56 208 PRO A N 1
ATOM 1517 C CA . PRO A 1 208 ? 15.795 -5.215 -12.198 1.00 88.56 208 PRO A CA 1
ATOM 1518 C C . PRO A 1 208 ? 15.855 -6.326 -13.247 1.00 88.56 208 PRO A C 1
ATOM 1520 O O . PRO A 1 208 ? 16.030 -7.502 -12.917 1.00 88.56 208 PRO A O 1
ATOM 1523 N N . ILE A 1 209 ? 15.749 -5.940 -14.515 1.00 92.31 209 ILE A N 1
ATOM 1524 C CA . ILE A 1 209 ? 15.941 -6.830 -15.658 1.00 92.31 209 ILE A CA 1
ATOM 1525 C C . ILE A 1 209 ? 17.216 -6.391 -16.368 1.00 92.31 209 ILE A C 1
ATOM 1527 O O . ILE A 1 209 ? 17.301 -5.278 -16.879 1.00 92.31 209 ILE A O 1
ATOM 1531 N N . ASP A 1 210 ? 18.212 -7.274 -16.371 1.00 95.31 210 ASP A N 1
ATOM 1532 C CA . ASP A 1 210 ? 19.495 -7.069 -17.042 1.00 95.31 210 ASP A CA 1
ATOM 1533 C C . ASP A 1 210 ? 19.668 -8.158 -18.104 1.00 95.31 210 ASP A C 1
ATOM 1535 O O . ASP A 1 210 ? 19.786 -9.348 -17.788 1.00 95.31 210 ASP A O 1
ATOM 1539 N N . VAL A 1 211 ? 19.600 -7.751 -19.372 1.00 96.38 211 VAL A N 1
ATOM 1540 C CA . VAL A 1 211 ? 19.650 -8.640 -20.534 1.00 96.38 211 VAL A CA 1
ATOM 1541 C C . VAL A 1 211 ? 20.663 -8.095 -21.529 1.00 96.38 211 VAL A C 1
ATOM 1543 O O . VAL A 1 211 ? 20.559 -6.963 -21.995 1.00 96.38 211 VAL A O 1
ATOM 1546 N N . SER A 1 212 ? 21.632 -8.931 -21.892 1.00 96.38 212 SER A N 1
ATOM 1547 C CA . SER A 1 212 ? 22.586 -8.641 -22.961 1.00 96.38 212 SER A CA 1
ATOM 1548 C C . SER A 1 212 ? 22.034 -9.055 -24.324 1.00 96.38 212 SER A C 1
ATOM 1550 O O . SER A 1 212 ? 21.255 -10.004 -24.430 1.00 96.38 212 SER A O 1
ATOM 1552 N N . VAL A 1 213 ? 22.522 -8.410 -25.384 1.00 95.31 213 VAL A N 1
ATOM 1553 C CA . VAL A 1 213 ? 22.374 -8.898 -26.765 1.00 95.31 213 VAL A CA 1
ATOM 1554 C C . VAL A 1 213 ? 22.886 -10.344 -26.842 1.00 95.31 213 VAL A C 1
ATOM 1556 O O . VAL A 1 213 ? 23.997 -10.642 -26.396 1.00 95.31 213 VAL A O 1
ATOM 1559 N N . ALA A 1 214 ? 22.056 -11.256 -27.355 1.00 94.56 214 ALA A N 1
ATOM 1560 C CA . ALA A 1 214 ? 22.281 -12.700 -27.233 1.00 94.56 214 ALA A CA 1
ATOM 1561 C C . ALA A 1 214 ? 22.907 -13.345 -28.482 1.00 94.56 214 ALA A C 1
ATOM 1563 O O . ALA A 1 214 ? 23.615 -14.350 -28.370 1.00 94.56 214 ALA A O 1
ATOM 1564 N N . ALA A 1 215 ? 22.657 -12.788 -29.668 1.00 94.06 215 ALA A N 1
ATOM 1565 C CA . ALA A 1 215 ? 23.202 -13.261 -30.935 1.00 94.06 215 ALA A CA 1
ATOM 1566 C C . ALA A 1 215 ? 23.654 -12.093 -31.818 1.00 94.06 215 ALA A C 1
ATOM 1568 O O . ALA A 1 215 ? 23.149 -10.988 -31.687 1.00 94.06 215 ALA A O 1
ATOM 1569 N N . SER A 1 216 ? 24.533 -12.357 -32.792 1.00 92.06 216 SER A N 1
ATOM 1570 C CA . SER A 1 216 ? 25.017 -11.312 -33.716 1.00 92.06 216 SER A CA 1
ATOM 1571 C C . SER A 1 216 ? 23.914 -10.686 -34.578 1.00 92.06 216 SER A C 1
ATOM 1573 O O . SER A 1 216 ? 24.123 -9.678 -35.229 1.00 92.06 216 SER A O 1
ATOM 1575 N N . SER A 1 217 ? 22.758 -11.342 -34.690 1.00 95.50 217 SER A N 1
ATOM 1576 C CA . SER A 1 217 ? 21.584 -10.821 -35.397 1.00 95.50 217 SER A CA 1
ATOM 1577 C C . SER A 1 217 ? 20.616 -10.067 -34.489 1.00 95.50 217 SER A C 1
ATOM 1579 O O . SER A 1 217 ? 19.547 -9.668 -34.950 1.00 95.50 217 SER A O 1
ATOM 1581 N N . ASP A 1 218 ? 20.953 -9.920 -33.210 1.00 97.06 218 ASP A N 1
ATOM 1582 C CA . ASP A 1 218 ? 20.233 -9.076 -32.263 1.00 97.06 218 ASP A CA 1
ATOM 1583 C C . ASP A 1 218 ? 20.881 -7.687 -32.159 1.00 97.06 218 ASP A C 1
ATOM 1585 O O . ASP A 1 218 ? 20.263 -6.769 -31.642 1.00 97.06 218 ASP A O 1
ATOM 1589 N N . ASP A 1 219 ? 22.062 -7.476 -32.731 1.00 94.81 219 ASP A N 1
ATOM 1590 C CA . ASP A 1 219 ? 22.645 -6.168 -32.992 1.00 94.81 219 ASP A CA 1
ATOM 1591 C C . ASP A 1 219 ? 22.977 -6.027 -34.482 1.00 94.81 219 ASP A C 1
ATOM 1593 O O . ASP A 1 219 ? 23.649 -6.848 -35.101 1.00 94.81 219 ASP A O 1
ATOM 1597 N N . ALA A 1 220 ? 22.417 -5.010 -35.123 1.00 95.69 220 ALA A N 1
ATOM 1598 C CA . ALA A 1 220 ? 22.523 -4.875 -36.565 1.00 95.69 220 ALA A CA 1
ATOM 1599 C C . ALA A 1 220 ? 22.648 -3.424 -36.986 1.00 95.69 220 ALA A C 1
ATOM 1601 O O . ALA A 1 220 ? 22.161 -2.506 -36.328 1.00 95.69 220 ALA A O 1
ATOM 1602 N N . GLU A 1 221 ? 23.265 -3.233 -38.141 1.00 94.75 221 GLU A N 1
ATOM 1603 C CA . GLU A 1 221 ? 23.551 -1.912 -38.659 1.00 94.75 221 GLU A CA 1
ATOM 1604 C C . GLU A 1 221 ? 23.102 -1.793 -40.101 1.00 94.75 221 GLU A C 1
ATOM 1606 O O . GLU A 1 221 ? 23.376 -2.656 -40.938 1.00 94.75 221 GLU A O 1
ATOM 1611 N N . GLU A 1 222 ? 22.420 -0.703 -40.408 1.00 94.38 222 GLU A N 1
ATOM 1612 C CA . GLU A 1 222 ? 21.894 -0.446 -41.731 1.00 94.38 222 GLU A CA 1
ATOM 1613 C C . GLU A 1 222 ? 22.486 0.829 -42.322 1.00 94.38 222 GLU A C 1
ATOM 1615 O O . GLU A 1 222 ? 22.300 1.923 -41.789 1.00 94.38 222 GLU A O 1
ATOM 1620 N N . ARG A 1 223 ? 23.139 0.689 -43.481 1.00 92.06 223 ARG A N 1
ATOM 1621 C CA . ARG A 1 223 ? 23.724 1.798 -44.242 1.00 92.06 223 ARG A CA 1
ATOM 1622 C C . ARG A 1 223 ? 23.212 1.794 -45.675 1.00 92.06 223 ARG A C 1
ATOM 1624 O O . ARG A 1 223 ? 23.395 0.819 -46.406 1.00 92.06 223 ARG A O 1
ATOM 1631 N N . GLY A 1 224 ? 22.554 2.880 -46.086 1.00 88.56 224 GLY A N 1
ATOM 1632 C CA . GLY A 1 224 ? 21.986 3.003 -47.437 1.00 88.56 224 GLY A CA 1
ATOM 1633 C C . GLY A 1 224 ? 21.025 1.861 -47.804 1.00 88.56 224 GLY A C 1
ATOM 1634 O O . GLY A 1 224 ? 20.965 1.456 -48.964 1.00 88.56 224 GLY A O 1
ATOM 1635 N N . GLY A 1 225 ? 20.332 1.298 -46.807 1.00 91.12 225 GLY A N 1
ATOM 1636 C CA . GLY A 1 225 ? 19.440 0.150 -46.945 1.00 91.12 225 GLY A CA 1
ATOM 1637 C C . GLY A 1 225 ? 20.114 -1.221 -46.960 1.00 91.12 225 GLY A C 1
ATOM 1638 O O . GLY A 1 225 ? 19.403 -2.214 -47.078 1.00 91.12 225 GLY A O 1
ATOM 1639 N N . SER A 1 226 ? 21.440 -1.315 -46.845 1.00 94.19 226 SER A N 1
ATOM 1640 C CA . SER A 1 226 ? 22.156 -2.582 -46.655 1.00 94.19 226 SER A CA 1
ATOM 1641 C C . SER A 1 226 ? 22.299 -2.879 -45.167 1.00 94.19 226 SER A C 1
ATOM 1643 O O . SER A 1 226 ? 22.870 -2.060 -44.455 1.00 94.19 226 SER A O 1
ATOM 1645 N N . VAL A 1 227 ? 21.848 -4.053 -44.720 1.00 95.94 227 VAL A N 1
ATOM 1646 C CA . VAL A 1 227 ? 21.879 -4.460 -43.306 1.00 95.94 227 VAL A CA 1
ATOM 1647 C C . VAL A 1 227 ? 23.025 -5.443 -43.049 1.00 95.94 227 VAL A C 1
ATOM 1649 O O . VAL A 1 227 ? 23.159 -6.445 -43.758 1.00 95.94 227 VAL A O 1
ATOM 1652 N N . LYS A 1 228 ? 23.837 -5.170 -42.027 1.00 95.38 228 LYS A N 1
ATOM 1653 C CA . LYS A 1 228 ? 24.861 -6.064 -41.476 1.00 95.38 228 LYS A CA 1
ATOM 1654 C C . LYS A 1 228 ? 24.387 -6.607 -40.125 1.00 95.38 228 LYS A C 1
ATOM 1656 O O . LYS A 1 228 ? 23.994 -5.833 -39.268 1.00 95.38 228 LYS A O 1
ATOM 1661 N N . THR A 1 229 ? 24.471 -7.922 -39.939 1.00 95.50 229 THR A N 1
ATOM 1662 C CA . THR A 1 229 ? 24.073 -8.646 -38.708 1.00 95.50 229 THR A CA 1
ATOM 1663 C C . THR A 1 229 ? 25.236 -9.476 -38.141 1.00 95.50 229 THR A C 1
ATOM 1665 O O . THR A 1 229 ? 25.049 -10.573 -37.613 1.00 95.50 229 THR A O 1
ATOM 1668 N N . THR A 1 230 ? 26.469 -9.078 -38.456 1.00 92.00 230 THR A N 1
ATOM 1669 C CA . THR A 1 230 ? 27.701 -9.797 -38.087 1.00 92.00 230 THR A CA 1
ATOM 1670 C C . THR A 1 230 ? 28.875 -8.824 -37.933 1.00 92.00 230 THR A C 1
ATOM 1672 O O . THR A 1 230 ? 30.004 -9.181 -38.282 1.00 92.00 230 THR A O 1
ATOM 1675 N N . SER A 1 231 ? 28.610 -7.572 -37.545 1.00 87.19 231 SER A N 1
ATOM 1676 C CA . SER A 1 231 ? 29.682 -6.604 -37.291 1.00 87.19 231 SER A CA 1
ATOM 1677 C C . SER A 1 231 ? 30.413 -6.949 -35.992 1.00 87.19 231 SER A C 1
ATOM 1679 O O . SER A 1 231 ? 29.882 -7.681 -35.157 1.00 87.19 231 SER A O 1
ATOM 1681 N N . SER A 1 232 ? 31.657 -6.496 -35.856 1.00 86.25 232 SER A N 1
ATOM 1682 C CA . SER A 1 232 ? 32.435 -6.638 -34.616 1.00 86.25 232 SER A CA 1
ATOM 1683 C C . SER A 1 232 ? 32.135 -5.540 -33.598 1.00 86.25 232 SER A C 1
ATOM 1685 O O . SER A 1 232 ? 32.410 -5.722 -32.415 1.00 86.25 232 SER A O 1
ATOM 1687 N N . ASP A 1 233 ? 31.598 -4.428 -34.079 1.00 86.50 233 ASP A N 1
ATOM 1688 C CA . ASP A 1 233 ? 31.406 -3.159 -33.403 1.00 86.50 233 ASP A CA 1
ATOM 1689 C C . ASP A 1 233 ? 30.138 -2.475 -33.936 1.00 86.50 233 ASP A C 1
ATOM 1691 O O . ASP A 1 233 ? 29.568 -2.880 -34.952 1.00 86.50 233 ASP A O 1
ATOM 1695 N N . LEU A 1 234 ? 29.664 -1.472 -33.194 1.00 89.44 234 LEU A N 1
ATOM 1696 C CA . LEU A 1 234 ? 28.505 -0.663 -33.555 1.00 89.44 234 LEU A CA 1
ATOM 1697 C C . LEU A 1 234 ? 28.964 0.733 -33.955 1.00 89.44 234 LEU A C 1
ATOM 1699 O O . LEU A 1 234 ? 29.399 1.528 -33.118 1.00 89.44 234 LEU A O 1
ATOM 1703 N N . GLU A 1 235 ? 28.783 1.067 -35.222 1.00 84.94 235 GLU A N 1
ATOM 1704 C CA . GLU A 1 235 ? 29.008 2.400 -35.739 1.00 84.94 235 GLU A CA 1
ATOM 1705 C C . GLU A 1 235 ? 27.794 3.278 -35.411 1.00 84.94 235 GLU A C 1
ATOM 1707 O O . GLU A 1 235 ? 26.756 3.271 -36.083 1.00 84.94 235 GLU A O 1
ATOM 1712 N N . MET A 1 236 ? 27.925 4.060 -34.337 1.00 80.69 236 MET A N 1
AT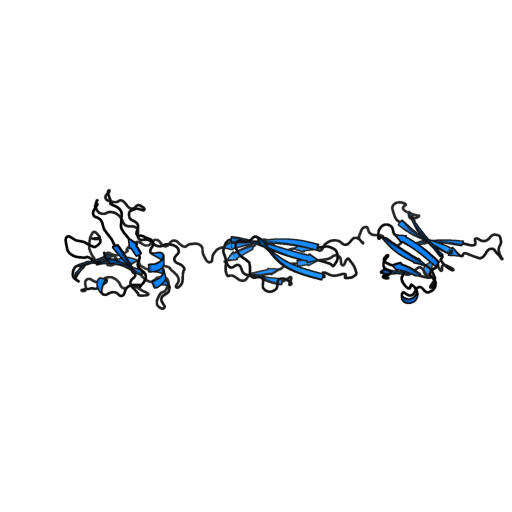OM 1713 C CA . MET A 1 236 ? 26.894 4.989 -33.879 1.00 80.69 236 MET A CA 1
ATOM 1714 C C . MET A 1 236 ? 26.731 6.154 -34.871 1.00 80.69 236 MET A C 1
ATOM 1716 O O . MET A 1 236 ? 27.282 7.241 -34.712 1.00 80.69 236 MET A O 1
ATOM 1720 N N . THR A 1 237 ? 25.903 5.910 -35.888 1.00 67.50 237 THR A N 1
ATOM 1721 C CA . THR A 1 237 ? 25.253 6.834 -36.840 1.00 67.50 237 THR A CA 1
ATOM 1722 C C . THR A 1 237 ? 26.079 7.476 -37.947 1.00 67.50 237 THR A C 1
ATOM 1724 O O . THR A 1 237 ? 25.487 7.750 -38.989 1.00 67.50 237 THR A O 1
ATOM 1727 N N . LEU A 1 238 ? 27.398 7.658 -37.828 1.00 70.38 238 LEU A N 1
ATOM 1728 C CA . LEU A 1 238 ? 28.193 8.226 -38.928 1.00 70.38 238 LEU A CA 1
ATOM 1729 C C . LEU A 1 238 ? 29.455 7.414 -39.236 1.00 70.38 238 LEU A C 1
ATOM 1731 O O . LEU A 1 238 ? 30.484 7.574 -38.585 1.00 70.38 238 LEU A O 1
ATOM 1735 N N . GLU A 1 239 ? 29.428 6.645 -40.328 1.00 63.59 239 GLU A N 1
ATOM 1736 C CA . GLU A 1 239 ? 30.648 6.112 -40.943 1.00 63.59 239 GLU A CA 1
ATOM 1737 C C . GLU A 1 239 ? 31.078 7.057 -42.083 1.00 63.59 239 GLU A C 1
ATOM 1739 O O . GLU A 1 239 ? 30.614 6.967 -43.224 1.00 63.59 239 GLU A O 1
ATOM 1744 N N . LYS A 1 240 ? 31.982 7.999 -41.780 1.00 67.50 240 LYS A N 1
ATOM 1745 C CA . LYS A 1 240 ? 32.483 9.054 -42.692 1.00 67.50 240 LYS A CA 1
ATOM 1746 C C . LYS A 1 240 ? 31.412 10.062 -43.137 1.00 67.50 240 LYS A C 1
ATOM 1748 O O . LYS A 1 240 ? 31.429 11.197 -42.676 1.00 67.50 240 LYS A O 1
ATOM 1753 N N . THR A 1 241 ? 30.543 9.692 -44.078 1.00 66.38 241 THR A N 1
ATOM 1754 C CA . THR A 1 241 ? 29.495 10.564 -44.656 1.00 66.38 241 THR A CA 1
ATOM 1755 C C . THR A 1 241 ? 28.125 9.904 -44.723 1.00 66.38 241 THR A C 1
ATOM 1757 O O . THR A 1 241 ? 27.153 10.575 -45.064 1.00 66.38 241 THR A O 1
ATOM 1760 N N . ASP A 1 242 ? 28.051 8.604 -44.447 1.00 71.50 242 ASP A N 1
ATOM 1761 C CA . ASP A 1 242 ? 26.829 7.831 -44.596 1.00 71.50 242 ASP A CA 1
ATOM 1762 C C . ASP A 1 242 ? 26.160 7.670 -43.232 1.00 71.50 242 ASP A C 1
ATOM 1764 O O . ASP A 1 242 ? 26.796 7.238 -42.270 1.00 71.50 242 ASP A O 1
ATOM 1768 N N . LEU A 1 243 ? 24.873 8.016 -43.172 1.00 82.00 243 LEU A N 1
ATOM 1769 C CA . LEU A 1 243 ? 24.062 7.818 -41.979 1.00 82.00 243 LEU A CA 1
ATOM 1770 C C . LEU A 1 243 ? 23.760 6.332 -41.783 1.00 82.00 243 LEU A C 1
ATOM 1772 O O . LEU A 1 243 ? 23.318 5.646 -42.713 1.00 82.00 243 LEU A O 1
ATOM 1776 N N . GLN A 1 244 ? 23.971 5.867 -40.560 1.00 87.69 244 GLN A N 1
ATOM 1777 C CA . GLN A 1 244 ? 23.756 4.491 -40.133 1.00 87.69 244 GLN A CA 1
ATOM 1778 C C . GLN A 1 244 ? 22.561 4.438 -39.184 1.00 87.69 244 GLN A C 1
ATOM 1780 O O . GLN A 1 244 ? 22.403 5.286 -38.308 1.00 87.69 244 GLN A O 1
ATOM 1785 N N . THR A 1 245 ? 21.688 3.455 -39.379 1.00 94.19 245 THR A N 1
ATOM 1786 C CA . THR A 1 245 ? 20.652 3.108 -38.400 1.00 94.19 245 THR A CA 1
ATOM 1787 C C . THR A 1 245 ? 21.105 1.856 -37.673 1.00 94.19 245 THR A C 1
ATOM 1789 O O . THR A 1 245 ? 21.373 0.847 -38.323 1.00 94.19 245 THR A O 1
ATOM 1792 N N . VAL A 1 246 ? 21.180 1.915 -36.349 1.00 96.25 246 VAL A N 1
ATOM 1793 C CA . VAL A 1 246 ? 21.563 0.772 -35.513 1.00 96.25 246 VAL A CA 1
ATOM 1794 C C . VAL A 1 246 ? 20.309 0.195 -34.866 1.00 96.25 246 VAL A C 1
ATOM 1796 O O . VAL A 1 246 ? 19.449 0.942 -34.404 1.00 96.25 246 VAL A O 1
ATOM 1799 N N . GLY A 1 247 ? 20.183 -1.126 -34.860 1.00 97.44 247 GLY A N 1
ATOM 1800 C CA . GLY A 1 247 ? 19.134 -1.859 -34.161 1.00 97.44 247 GLY A CA 1
ATOM 1801 C C . GLY A 1 247 ? 19.742 -2.754 -33.089 1.00 97.44 247 GLY A C 1
ATOM 1802 O O . GLY A 1 247 ? 20.715 -3.447 -33.363 1.00 97.44 247 GLY A O 1
ATOM 1803 N N . LEU A 1 248 ? 19.159 -2.745 -31.891 1.00 98.25 248 LEU A N 1
ATOM 1804 C CA . LEU A 1 248 ? 19.543 -3.582 -30.753 1.00 98.25 248 LEU A CA 1
ATOM 1805 C C . LEU A 1 248 ? 18.304 -4.308 -30.238 1.00 98.25 248 LEU A C 1
ATOM 1807 O O . LEU A 1 248 ? 17.318 -3.656 -29.912 1.00 98.25 248 LEU A O 1
ATOM 1811 N N . ARG A 1 249 ? 18.337 -5.635 -30.173 1.00 98.50 249 ARG A N 1
ATOM 1812 C CA . ARG A 1 249 ? 17.234 -6.503 -29.766 1.00 98.50 249 ARG A CA 1
ATOM 1813 C C . ARG A 1 249 ? 17.595 -7.223 -28.471 1.00 98.50 249 ARG A C 1
ATOM 1815 O O . ARG A 1 249 ? 18.656 -7.831 -28.356 1.00 98.50 249 ARG A O 1
ATOM 1822 N N . PHE A 1 250 ? 16.690 -7.165 -27.508 1.00 98.56 250 PHE A N 1
ATOM 1823 C CA . PHE A 1 250 ? 16.814 -7.790 -26.198 1.00 98.56 250 PHE A CA 1
ATOM 1824 C C . PHE A 1 250 ? 15.741 -8.860 -26.077 1.00 98.56 250 PHE A C 1
ATOM 1826 O O . PHE A 1 250 ? 14.566 -8.588 -26.323 1.00 98.56 250 PHE A O 1
ATOM 1833 N N . LEU A 1 251 ? 16.163 -10.084 -25.766 1.00 98.12 251 LEU A N 1
ATOM 1834 C CA . LEU A 1 251 ? 15.292 -11.251 -25.854 1.00 98.12 251 LEU A CA 1
ATOM 1835 C C . LEU A 1 251 ? 14.585 -11.540 -24.538 1.00 98.12 251 LEU A C 1
ATOM 1837 O O . LEU A 1 251 ? 15.181 -11.375 -23.473 1.00 98.12 251 LEU A O 1
ATOM 1841 N N . ALA A 1 252 ? 13.372 -12.080 -24.638 1.00 96.25 252 ALA A N 1
ATOM 1842 C CA . ALA A 1 252 ? 12.643 -12.682 -23.528 1.00 96.25 252 ALA A CA 1
ATOM 1843 C C . ALA A 1 252 ? 12.578 -11.806 -22.265 1.00 96.25 252 ALA A C 1
ATOM 1845 O O . ALA A 1 252 ? 12.893 -12.264 -21.162 1.00 96.25 252 ALA A O 1
ATOM 1846 N N . LEU A 1 253 ? 12.169 -10.545 -22.421 1.00 96.81 253 LEU A N 1
ATOM 1847 C CA . LEU A 1 253 ? 12.035 -9.630 -21.291 1.00 96.81 253 LEU A CA 1
ATOM 1848 C C . LEU A 1 253 ? 10.841 -10.045 -20.426 1.00 96.81 253 LEU A C 1
ATOM 1850 O O . LEU A 1 253 ? 9.692 -9.951 -20.859 1.00 96.81 253 LEU A O 1
ATOM 1854 N N . ASP A 1 254 ? 11.097 -10.484 -19.191 1.00 93.56 254 ASP A N 1
ATOM 1855 C CA . ASP A 1 254 ? 10.064 -10.868 -18.214 1.00 93.56 254 ASP A CA 1
ATOM 1856 C C . ASP A 1 254 ? 9.384 -9.633 -17.592 1.00 93.56 254 ASP A C 1
ATOM 1858 O O . ASP A 1 254 ? 9.390 -9.417 -16.382 1.00 93.56 254 ASP A O 1
ATOM 1862 N N . ILE A 1 255 ? 8.847 -8.772 -18.460 1.00 93.12 255 ILE A N 1
ATOM 1863 C CA . ILE A 1 255 ? 8.114 -7.558 -18.111 1.00 93.12 255 ILE A CA 1
ATOM 1864 C C . ILE A 1 255 ? 6.628 -7.829 -18.350 1.00 93.12 255 ILE A C 1
ATOM 1866 O O . ILE A 1 255 ? 6.210 -7.973 -19.507 1.00 93.12 255 ILE A O 1
ATOM 1870 N N . PRO A 1 256 ? 5.799 -7.890 -17.293 1.00 89.75 256 PRO A N 1
ATOM 1871 C CA . PRO A 1 256 ? 4.357 -7.970 -17.448 1.00 89.75 256 PRO A CA 1
ATOM 1872 C C . PRO A 1 256 ? 3.824 -6.802 -18.276 1.00 89.75 256 PRO A C 1
ATOM 1874 O O . PRO A 1 256 ? 4.273 -5.667 -18.149 1.00 89.75 256 PRO A O 1
ATOM 1877 N N . ARG A 1 257 ? 2.818 -7.074 -19.104 1.00 89.00 257 ARG A N 1
ATOM 1878 C CA . ARG A 1 257 ? 2.088 -6.020 -19.806 1.00 89.00 257 ARG A CA 1
ATOM 1879 C C . ARG A 1 257 ? 1.497 -5.023 -18.803 1.00 89.00 257 ARG A C 1
ATOM 1881 O O . ARG A 1 257 ? 0.953 -5.451 -17.785 1.00 89.00 257 ARG A O 1
ATOM 1888 N N . PHE A 1 258 ? 1.584 -3.729 -19.118 1.00 85.50 258 PHE A N 1
ATOM 1889 C CA . PHE A 1 258 ? 1.225 -2.610 -18.233 1.00 85.50 258 PHE A CA 1
ATOM 1890 C C . PHE A 1 258 ? 2.057 -2.487 -16.949 1.00 85.50 258 PHE A C 1
ATOM 1892 O O . PHE A 1 258 ? 1.647 -1.787 -16.022 1.00 85.50 258 PHE A O 1
ATOM 1899 N N . ALA A 1 259 ? 3.209 -3.157 -16.856 1.00 88.19 259 ALA A N 1
ATOM 1900 C CA . ALA A 1 259 ? 4.160 -2.835 -15.803 1.00 88.19 259 ALA A CA 1
ATOM 1901 C C . ALA A 1 259 ? 4.642 -1.386 -15.968 1.00 88.19 259 ALA A C 1
ATOM 1903 O O . ALA A 1 259 ? 4.913 -0.936 -17.084 1.00 88.19 259 ALA A O 1
ATOM 1904 N N . THR A 1 260 ? 4.766 -0.670 -14.853 1.00 91.56 260 THR A N 1
ATOM 1905 C CA . THR A 1 260 ? 5.416 0.641 -14.833 1.00 91.56 260 THR A CA 1
ATOM 1906 C C . THR A 1 260 ? 6.916 0.455 -15.027 1.00 91.56 260 THR A C 1
ATOM 1908 O O . THR A 1 260 ? 7.549 -0.310 -14.297 1.00 91.56 260 THR A O 1
ATOM 1911 N N . ILE A 1 261 ? 7.492 1.157 -16.000 1.00 95.56 261 ILE A N 1
ATOM 1912 C CA . ILE A 1 261 ? 8.937 1.214 -16.211 1.00 95.56 261 ILE A CA 1
ATOM 1913 C C . ILE A 1 261 ? 9.477 2.440 -15.481 1.00 95.56 261 ILE A C 1
ATOM 1915 O O . ILE A 1 261 ? 9.347 3.559 -15.968 1.00 95.56 261 ILE A O 1
ATOM 1919 N N . GLU A 1 262 ? 10.076 2.223 -14.313 1.00 92.94 262 GLU A N 1
ATOM 1920 C CA . GLU A 1 262 ? 10.624 3.307 -13.485 1.00 92.94 262 GLU A CA 1
ATOM 1921 C C . GLU A 1 262 ? 11.887 3.927 -14.107 1.00 92.94 262 GLU A C 1
ATOM 1923 O O . GLU A 1 262 ? 11.985 5.143 -14.245 1.00 92.94 262 GLU A O 1
ATOM 1928 N N . GLU A 1 263 ? 12.836 3.096 -14.548 1.00 95.12 263 GLU A N 1
ATOM 1929 C CA . GLU A 1 263 ? 14.040 3.524 -15.266 1.00 95.12 263 GLU A CA 1
ATOM 1930 C C . GLU A 1 263 ? 14.434 2.472 -16.314 1.00 95.12 263 GLU A C 1
ATOM 1932 O O . GLU A 1 263 ? 14.285 1.267 -16.091 1.00 95.12 263 GLU A O 1
ATOM 1937 N N . ALA A 1 264 ? 14.980 2.907 -17.454 1.00 98.12 264 ALA A N 1
ATOM 1938 C CA . ALA A 1 264 ? 15.574 2.002 -18.439 1.00 98.12 264 ALA A CA 1
ATOM 1939 C C . ALA A 1 264 ? 16.763 2.654 -19.156 1.00 98.12 264 ALA A C 1
ATOM 1941 O O . ALA A 1 264 ? 16.715 3.819 -19.533 1.00 98.12 264 ALA A O 1
ATOM 1942 N N . TRP A 1 265 ? 17.839 1.910 -19.405 1.00 98.56 265 TRP A N 1
ATOM 1943 C CA . TRP A 1 265 ? 18.975 2.391 -20.199 1.00 98.56 265 TRP A CA 1
ATOM 1944 C C . TRP A 1 265 ? 19.716 1.230 -20.856 1.00 98.56 265 TRP A C 1
ATOM 1946 O O . TRP A 1 265 ? 19.671 0.097 -20.382 1.00 98.56 265 TRP A O 1
ATOM 1956 N N . ILE A 1 266 ? 20.468 1.526 -21.917 1.00 98.38 266 ILE A N 1
ATOM 1957 C CA . ILE A 1 266 ? 21.420 0.581 -22.514 1.00 98.38 266 ILE A CA 1
ATOM 1958 C C . ILE A 1 266 ? 22.825 0.937 -22.029 1.00 98.38 266 ILE A C 1
ATOM 1960 O O . ILE A 1 266 ? 23.229 2.099 -22.089 1.00 98.38 266 ILE A O 1
ATOM 1964 N N . GLN A 1 267 ? 23.575 -0.057 -21.548 1.00 97.62 267 GLN A N 1
ATOM 1965 C CA . GLN A 1 267 ? 24.988 0.078 -21.187 1.00 97.62 267 GLN A CA 1
ATOM 1966 C C . GLN A 1 267 ? 25.873 -0.376 -22.353 1.00 97.62 267 GLN A C 1
ATOM 1968 O O . GLN A 1 267 ? 25.889 -1.555 -22.702 1.00 97.62 267 GLN A O 1
ATOM 1973 N N . PHE A 1 268 ? 26.670 0.538 -22.903 1.00 95.75 268 PHE A N 1
ATOM 1974 C CA . PHE A 1 268 ? 27.671 0.220 -23.922 1.00 95.75 268 PHE A CA 1
ATOM 1975 C C . PHE A 1 268 ? 29.056 -0.039 -23.318 1.00 95.75 268 PHE A C 1
ATOM 1977 O O . PHE A 1 268 ? 29.348 0.375 -22.191 1.00 95.75 268 PHE A O 1
ATOM 1984 N N . HIS A 1 269 ? 29.906 -0.707 -24.101 1.00 93.44 269 HIS A N 1
ATOM 1985 C CA . HIS A 1 269 ? 31.354 -0.766 -23.908 1.00 93.44 269 HIS A CA 1
ATOM 1986 C C . HIS A 1 269 ? 32.023 0.007 -25.045 1.00 93.44 269 HIS A C 1
ATOM 1988 O O . HIS A 1 269 ? 31.669 -0.184 -26.207 1.00 93.44 269 HIS A O 1
ATOM 1994 N N . ALA A 1 270 ? 32.983 0.872 -24.721 1.00 93.19 270 ALA A N 1
ATOM 1995 C CA . ALA A 1 270 ? 33.742 1.592 -25.736 1.00 93.19 270 ALA A CA 1
ATOM 1996 C C . ALA A 1 270 ? 34.650 0.630 -26.518 1.00 93.19 270 ALA A C 1
ATOM 1998 O O . ALA A 1 270 ? 35.532 0.014 -25.923 1.00 93.19 270 ALA A O 1
ATOM 1999 N N . ASP A 1 271 ? 34.484 0.525 -27.836 1.00 90.25 271 ASP A N 1
ATOM 2000 C CA . ASP A 1 271 ? 35.426 -0.230 -28.677 1.00 90.25 271 ASP A CA 1
ATOM 2001 C C . ASP A 1 271 ? 36.713 0.578 -28.935 1.00 90.25 271 ASP A C 1
ATOM 2003 O O . ASP A 1 271 ? 37.836 0.086 -28.808 1.00 90.25 271 ASP A O 1
ATOM 2007 N N . GLU A 1 272 ? 36.569 1.888 -29.141 1.00 87.62 272 GLU A N 1
ATOM 2008 C CA . GLU A 1 272 ? 37.681 2.812 -29.342 1.00 87.62 272 GLU A CA 1
ATOM 2009 C C . GLU A 1 272 ? 37.499 4.151 -28.617 1.00 87.62 272 GLU A C 1
ATOM 2011 O O . GLU A 1 272 ? 36.418 4.498 -28.137 1.00 87.62 272 GLU A O 1
ATOM 2016 N N . ALA A 1 273 ? 38.598 4.901 -28.506 1.00 87.19 273 ALA A N 1
ATOM 2017 C CA . ALA A 1 273 ? 38.577 6.246 -27.952 1.00 87.19 273 ALA A CA 1
ATOM 2018 C C . ALA A 1 273 ? 38.218 7.258 -29.046 1.00 87.19 273 ALA A C 1
ATOM 2020 O O . ALA A 1 273 ? 38.958 7.411 -30.021 1.00 87.19 273 ALA A O 1
ATOM 2021 N N . HIS A 1 274 ? 37.117 7.983 -28.857 1.00 81.94 274 HIS A N 1
ATOM 2022 C CA . HIS A 1 274 ? 36.602 8.936 -29.833 1.00 81.94 274 HIS A CA 1
ATOM 2023 C C . HIS A 1 274 ? 35.999 10.171 -29.154 1.00 81.94 274 HIS A C 1
ATOM 2025 O O . HIS A 1 274 ? 35.404 10.080 -28.078 1.00 81.94 274 HIS A O 1
ATOM 2031 N N . ALA A 1 275 ? 36.165 11.340 -29.780 1.00 84.88 275 ALA A N 1
ATOM 2032 C CA . ALA A 1 275 ? 35.797 12.635 -29.198 1.00 84.88 275 ALA A CA 1
ATOM 2033 C C . ALA A 1 275 ? 34.845 13.480 -30.051 1.00 84.88 275 ALA A C 1
ATOM 2035 O O . ALA A 1 275 ? 34.506 14.594 -29.643 1.00 84.88 275 ALA A O 1
ATOM 2036 N N . ASP A 1 276 ? 34.407 12.972 -31.202 1.00 85.31 276 ASP A N 1
ATOM 2037 C CA . ASP A 1 276 ? 33.461 13.706 -32.035 1.00 85.31 276 ASP A CA 1
ATOM 2038 C C . ASP A 1 276 ? 32.092 13.808 -31.364 1.00 85.31 276 ASP A C 1
ATOM 2040 O O . ASP A 1 276 ? 31.592 12.877 -30.727 1.00 85.31 276 ASP A O 1
ATOM 2044 N N . VAL A 1 277 ? 31.479 14.981 -31.524 1.00 85.38 277 VAL A N 1
ATOM 2045 C CA . VAL A 1 277 ? 30.137 15.244 -31.013 1.00 85.38 277 VAL A CA 1
ATOM 2046 C C . VAL A 1 277 ? 29.154 14.349 -31.754 1.00 85.38 277 VAL A C 1
ATOM 2048 O O . VAL A 1 277 ? 29.001 14.464 -32.968 1.00 85.38 277 VAL A O 1
ATOM 2051 N N . THR A 1 278 ? 28.462 13.504 -31.000 1.00 88.75 278 THR A N 1
ATOM 2052 C CA . THR A 1 278 ? 27.474 12.558 -31.517 1.00 88.75 278 THR A CA 1
ATOM 2053 C C . THR A 1 278 ? 26.134 12.867 -30.863 1.00 88.75 278 THR A C 1
ATOM 2055 O O . THR A 1 278 ? 26.068 13.009 -29.645 1.00 88.75 278 THR A O 1
ATOM 2058 N N . ASN A 1 279 ? 25.074 13.007 -31.660 1.00 91.56 279 ASN A N 1
ATOM 2059 C CA . ASN A 1 279 ? 23.715 13.218 -31.165 1.00 91.56 279 ASN A CA 1
ATOM 2060 C C . ASN A 1 279 ? 22.832 12.109 -31.708 1.00 91.56 279 ASN A C 1
ATOM 2062 O O . ASN A 1 279 ? 22.721 11.954 -32.916 1.00 91.56 279 ASN A O 1
ATOM 2066 N N . LEU A 1 280 ? 22.207 11.365 -30.809 1.00 94.88 280 LEU A N 1
ATOM 2067 C CA . LEU A 1 280 ? 21.434 10.179 -31.122 1.00 94.88 280 LEU A CA 1
ATOM 2068 C C . LEU A 1 280 ? 19.991 10.369 -30.661 1.00 94.88 280 LEU A C 1
ATOM 2070 O O . LEU A 1 280 ? 19.710 11.020 -29.655 1.00 94.88 280 LEU A O 1
ATOM 2074 N N . THR A 1 281 ? 19.078 9.773 -31.408 1.00 96.75 281 THR A N 1
ATOM 2075 C CA . THR A 1 281 ? 17.665 9.603 -31.093 1.00 96.75 281 THR A CA 1
ATOM 2076 C C . THR A 1 281 ? 17.395 8.110 -31.002 1.00 96.75 281 THR A C 1
ATOM 2078 O O . THR A 1 281 ? 17.632 7.377 -31.969 1.00 96.75 281 THR A O 1
ATOM 2081 N N . LEU A 1 282 ? 16.902 7.678 -29.846 1.00 98.25 282 LEU A N 1
ATOM 2082 C CA . LEU A 1 282 ? 16.523 6.305 -29.552 1.00 98.25 282 LEU A CA 1
ATOM 2083 C C . LEU A 1 282 ? 15.000 6.201 -29.530 1.00 98.25 282 LEU A C 1
ATOM 2085 O O . LEU A 1 282 ? 14.330 6.991 -28.866 1.00 98.25 282 LEU A O 1
ATOM 2089 N N . ALA A 1 283 ? 14.469 5.221 -30.247 1.00 98.69 283 ALA A N 1
ATOM 2090 C CA . ALA A 1 283 ? 13.065 4.824 -30.218 1.00 98.69 283 ALA A CA 1
ATOM 2091 C C . ALA A 1 283 ? 12.998 3.297 -30.164 1.00 98.69 283 ALA A C 1
ATOM 2093 O O . ALA A 1 283 ? 13.943 2.640 -30.598 1.00 98.69 283 ALA A O 1
ATOM 2094 N N . ALA A 1 284 ? 11.906 2.719 -29.678 1.00 98.81 284 ALA A N 1
ATOM 2095 C CA . ALA A 1 284 ? 11.695 1.284 -29.807 1.00 98.81 284 ALA A CA 1
ATOM 2096 C C . ALA A 1 284 ? 10.977 0.967 -31.124 1.00 98.81 284 ALA A C 1
ATOM 2098 O O . ALA A 1 284 ? 10.357 1.843 -31.731 1.00 98.81 284 ALA A O 1
ATOM 2099 N N . GLU A 1 285 ? 11.069 -0.278 -31.583 1.00 98.81 285 GLU A N 1
ATOM 2100 C CA . GLU A 1 285 ? 10.148 -0.789 -32.594 1.00 98.81 285 GLU A CA 1
ATOM 2101 C C . GLU A 1 285 ? 8.727 -0.829 -32.015 1.00 98.81 285 GLU A C 1
ATOM 2103 O O . GLU A 1 285 ? 8.507 -1.363 -30.932 1.00 98.81 285 GLU A O 1
ATOM 2108 N N . ASP A 1 286 ? 7.756 -0.286 -32.746 1.00 98.56 286 ASP A N 1
ATOM 2109 C CA . ASP A 1 286 ? 6.351 -0.241 -32.333 1.00 98.56 286 ASP A CA 1
ATOM 2110 C C . ASP A 1 286 ? 5.644 -1.584 -32.610 1.00 98.56 286 ASP A C 1
ATOM 2112 O O . ASP A 1 286 ? 4.767 -1.705 -33.471 1.00 98.56 286 ASP A O 1
ATOM 2116 N N . THR A 1 287 ? 6.083 -2.628 -31.904 1.00 98.56 287 THR A N 1
ATOM 2117 C CA . THR A 1 287 ? 5.561 -4.001 -31.961 1.00 98.56 287 THR A CA 1
ATOM 2118 C C . THR A 1 287 ? 5.643 -4.656 -30.586 1.00 98.56 287 THR A C 1
ATOM 2120 O O . THR A 1 287 ? 6.565 -4.376 -29.825 1.00 98.56 287 THR A O 1
ATOM 2123 N N . GLY A 1 288 ? 4.702 -5.547 -30.265 1.00 97.31 288 GLY A N 1
ATOM 2124 C CA . GLY A 1 288 ? 4.707 -6.261 -28.987 1.00 97.31 288 GLY A CA 1
ATOM 2125 C C . GLY A 1 288 ? 5.768 -7.358 -28.885 1.00 97.31 288 GLY A C 1
ATOM 2126 O O . GLY A 1 288 ? 6.092 -7.760 -27.780 1.00 97.31 288 GLY A O 1
ATOM 2127 N N . ASP A 1 289 ? 6.291 -7.855 -30.008 1.00 98.50 289 ASP A N 1
ATOM 2128 C CA . ASP A 1 289 ? 7.348 -8.876 -30.055 1.00 98.50 289 ASP A CA 1
ATOM 2129 C C . ASP A 1 289 ? 8.236 -8.626 -31.283 1.00 98.50 289 ASP A C 1
ATOM 2131 O O . ASP A 1 289 ? 7.829 -8.839 -32.433 1.00 98.50 289 ASP A O 1
ATOM 2135 N N . ALA A 1 290 ? 9.416 -8.048 -31.061 1.00 98.56 290 ALA A N 1
ATOM 2136 C CA . ALA A 1 290 ? 10.300 -7.600 -32.128 1.00 98.56 290 ALA A CA 1
ATOM 2137 C C . ALA A 1 290 ? 10.936 -8.791 -32.841 1.00 98.56 290 ALA A C 1
ATOM 2139 O O . ALA A 1 290 ? 11.597 -9.603 -32.211 1.00 98.56 290 ALA A O 1
ATOM 2140 N N . ALA A 1 291 ? 10.838 -8.885 -34.168 1.00 98.25 291 ALA A N 1
ATOM 2141 C CA . ALA A 1 291 ? 11.469 -9.976 -34.917 1.00 98.25 291 ALA A CA 1
ATOM 2142 C C . ALA A 1 291 ? 13.003 -9.816 -35.011 1.00 98.25 291 ALA A C 1
ATOM 2144 O O . ALA A 1 291 ? 13.524 -8.697 -35.015 1.00 98.25 291 ALA A O 1
ATOM 2145 N N . THR A 1 292 ? 13.741 -10.921 -35.164 1.00 97.94 292 THR A N 1
ATOM 2146 C CA . THR A 1 292 ? 15.206 -10.913 -35.363 1.00 97.94 292 THR A CA 1
ATOM 2147 C C . THR A 1 292 ? 15.606 -10.048 -36.563 1.00 97.94 292 THR A C 1
ATOM 2149 O O . THR A 1 292 ? 14.895 -10.026 -37.574 1.00 97.94 292 THR A O 1
ATOM 2152 N N . PHE A 1 293 ? 16.737 -9.337 -36.487 1.00 98.38 293 PHE A N 1
ATOM 2153 C CA . PHE A 1 293 ? 17.226 -8.572 -37.634 1.00 98.38 293 PHE A CA 1
ATOM 2154 C C . PHE A 1 293 ? 17.697 -9.500 -38.760 1.00 98.38 293 PHE A C 1
ATOM 2156 O O . PHE A 1 293 ? 18.346 -10.523 -38.540 1.00 98.38 293 PHE A O 1
ATOM 2163 N N . LEU A 1 294 ? 17.364 -9.133 -39.996 1.00 97.94 294 LEU A N 1
ATOM 2164 C CA . LEU A 1 294 ? 17.718 -9.865 -41.210 1.00 97.94 294 LEU A CA 1
ATOM 2165 C C . LEU A 1 294 ? 18.585 -8.994 -42.118 1.00 97.94 294 LEU A C 1
ATOM 2167 O O . LEU A 1 294 ? 18.389 -7.787 -42.208 1.00 97.94 294 LEU A O 1
ATOM 2171 N N . SER A 1 295 ? 19.457 -9.621 -42.908 1.00 96.81 295 SER A N 1
ATOM 2172 C CA . SER A 1 295 ? 20.282 -8.939 -43.920 1.00 96.81 295 SER A CA 1
ATOM 2173 C C . SER A 1 295 ? 19.497 -8.424 -45.140 1.00 96.81 295 SER A C 1
ATOM 2175 O O . SER A 1 295 ? 20.077 -7.897 -46.092 1.00 96.81 295 SER A O 1
ATOM 2177 N N . SER A 1 296 ? 18.170 -8.587 -45.146 1.00 96.75 296 SER A N 1
ATOM 2178 C CA . SER A 1 296 ? 17.293 -8.025 -46.171 1.00 96.75 296 SER A CA 1
ATOM 2179 C C . SER A 1 296 ? 17.333 -6.499 -46.149 1.00 96.75 296 SER A C 1
ATOM 2181 O O . SER A 1 296 ? 17.448 -5.891 -45.088 1.00 96.75 296 SER A O 1
ATOM 2183 N N . SER A 1 297 ? 17.183 -5.877 -47.317 1.00 97.00 297 SER A N 1
ATOM 2184 C CA . SER A 1 297 ? 17.268 -4.423 -47.420 1.00 97.00 297 SER A CA 1
ATOM 2185 C C . SER A 1 297 ? 16.213 -3.713 -46.565 1.00 97.00 297 SER A C 1
ATOM 2187 O O . SER A 1 297 ? 15.063 -4.150 -46.531 1.00 97.00 297 SER A O 1
ATOM 2189 N N . LEU A 1 298 ? 16.609 -2.615 -45.912 1.00 96.00 298 LEU A N 1
ATOM 2190 C CA . LEU A 1 298 ? 15.757 -1.773 -45.062 1.00 96.00 298 LEU A CA 1
ATOM 2191 C C . LEU A 1 298 ? 15.179 -2.475 -43.815 1.00 96.00 298 LEU A C 1
ATOM 2193 O O . LEU A 1 298 ? 14.193 -1.995 -43.255 1.00 96.00 298 LEU A O 1
ATOM 2197 N N . ASN A 1 299 ? 15.731 -3.616 -43.376 1.00 97.81 299 ASN A N 1
ATOM 2198 C CA . ASN A 1 299 ? 15.151 -4.396 -42.272 1.00 97.81 299 ASN A CA 1
ATOM 2199 C C . ASN A 1 299 ? 15.089 -3.645 -40.933 1.00 97.81 299 ASN A C 1
ATOM 2201 O O . ASN A 1 299 ? 14.281 -4.030 -40.092 1.00 97.81 299 ASN A O 1
ATOM 2205 N N . ILE A 1 300 ? 15.903 -2.603 -40.734 1.00 97.31 300 ILE A N 1
ATOM 2206 C CA . ILE A 1 300 ? 15.900 -1.788 -39.514 1.00 97.31 300 ILE A CA 1
ATOM 2207 C C . ILE A 1 300 ? 15.147 -0.481 -39.765 1.00 97.31 300 ILE A C 1
ATOM 2209 O O . ILE A 1 300 ? 14.234 -0.133 -39.020 1.00 97.31 300 ILE A O 1
ATOM 2213 N N . SER A 1 301 ? 15.482 0.244 -40.835 1.00 96.06 301 SER A N 1
ATOM 2214 C CA . SER A 1 301 ? 14.917 1.576 -41.095 1.00 96.06 301 SER A CA 1
ATOM 2215 C C . SER A 1 301 ? 13.430 1.568 -41.462 1.00 96.06 301 SER A C 1
ATOM 2217 O O . SER A 1 301 ? 12.763 2.584 -41.273 1.00 96.06 301 SER A O 1
ATOM 2219 N N . SER A 1 302 ? 12.898 0.444 -41.955 1.00 96.94 302 SER A N 1
ATOM 2220 C CA . SER A 1 302 ? 11.471 0.300 -42.278 1.00 96.94 302 SER A CA 1
ATOM 2221 C C . SER A 1 302 ? 10.590 -0.125 -41.101 1.00 96.94 302 SER A C 1
ATOM 2223 O O . SER A 1 302 ? 9.365 -0.107 -41.240 1.00 96.94 302 SER A O 1
ATOM 2225 N N . ARG A 1 303 ? 11.182 -0.502 -39.959 1.00 98.12 303 ARG A N 1
ATOM 2226 C CA . ARG A 1 303 ? 10.423 -0.900 -38.768 1.00 98.12 303 ARG A CA 1
ATOM 2227 C C . ARG A 1 303 ? 9.655 0.303 -38.206 1.00 98.12 303 ARG A C 1
ATOM 2229 O O . ARG A 1 303 ? 10.243 1.386 -38.098 1.00 98.12 303 ARG A O 1
ATOM 2236 N N . PRO A 1 304 ? 8.359 0.149 -37.873 1.00 98.31 304 PRO A N 1
ATOM 2237 C CA . PRO A 1 304 ? 7.599 1.211 -37.225 1.00 98.31 304 PRO A CA 1
ATOM 2238 C C . PRO A 1 304 ? 8.235 1.519 -35.869 1.00 98.31 304 PRO A C 1
ATOM 2240 O O . PRO A 1 304 ? 8.802 0.631 -35.239 1.00 98.31 304 PRO A O 1
ATOM 2243 N N . ARG A 1 305 ? 8.185 2.778 -35.439 1.00 98.56 305 ARG A N 1
ATOM 2244 C CA . ARG A 1 305 ? 8.840 3.233 -34.209 1.00 98.56 305 ARG A CA 1
ATOM 2245 C C . ARG A 1 305 ? 7.832 3.849 -33.263 1.00 98.56 305 ARG A C 1
ATOM 2247 O O . ARG A 1 305 ? 6.857 4.439 -33.729 1.00 98.56 305 ARG A O 1
ATOM 2254 N N . THR A 1 306 ? 8.123 3.747 -31.974 1.00 98.75 306 THR A N 1
ATOM 2255 C CA . THR A 1 306 ? 7.379 4.446 -30.929 1.00 98.75 306 THR A CA 1
ATOM 2256 C C . THR A 1 306 ? 7.325 5.949 -31.200 1.00 98.75 306 THR A C 1
ATOM 2258 O O . THR A 1 306 ? 8.230 6.532 -31.809 1.00 98.75 306 THR A O 1
ATOM 2261 N N . SER A 1 307 ? 6.257 6.591 -30.735 1.00 98.38 307 SER A N 1
ATOM 2262 C CA . SER A 1 307 ? 6.129 8.049 -30.730 1.00 98.38 307 SER A CA 1
ATOM 2263 C C . SER A 1 307 ? 7.054 8.675 -29.687 1.00 98.38 307 SER A C 1
ATOM 2265 O O . SER A 1 307 ? 7.633 9.737 -29.930 1.00 98.38 307 SER A O 1
ATOM 2267 N N . ALA A 1 308 ? 7.207 8.016 -28.535 1.00 98.44 308 ALA A N 1
ATOM 2268 C CA . ALA A 1 308 ? 8.202 8.344 -27.534 1.00 98.44 308 ALA A CA 1
ATOM 2269 C C . ALA A 1 308 ? 9.612 8.103 -28.085 1.00 98.44 308 ALA A C 1
ATOM 2271 O O . ALA A 1 308 ? 9.913 7.064 -28.678 1.00 98.44 308 ALA A O 1
ATOM 2272 N N . THR A 1 309 ? 10.489 9.077 -27.847 1.00 98.56 309 THR A N 1
ATOM 2273 C CA . THR A 1 309 ? 11.907 9.015 -28.204 1.00 98.56 309 THR A CA 1
ATOM 2274 C C . THR A 1 309 ? 12.752 9.573 -27.071 1.00 98.56 309 THR A C 1
ATOM 2276 O O . THR A 1 309 ? 12.346 10.549 -26.436 1.00 98.56 309 THR A O 1
ATOM 2279 N N . ALA A 1 310 ? 13.959 9.047 -26.895 1.00 98.38 310 ALA A N 1
ATOM 2280 C CA . ALA A 1 310 ? 14.972 9.628 -26.025 1.00 98.38 310 ALA A CA 1
ATOM 2281 C C . ALA A 1 310 ? 16.111 10.226 -26.855 1.00 98.38 310 ALA A C 1
ATOM 2283 O O . ALA A 1 310 ? 16.637 9.588 -27.768 1.00 98.38 310 ALA A O 1
ATOM 2284 N N . SER A 1 311 ? 16.519 11.448 -26.521 1.00 97.38 311 SER A N 1
ATOM 2285 C CA . SER A 1 311 ? 17.727 12.054 -27.085 1.00 97.38 311 SER A CA 1
ATOM 2286 C C . SER A 1 311 ? 18.930 11.689 -26.227 1.00 97.38 311 SER A C 1
ATOM 2288 O O . SER A 1 311 ? 18.883 11.831 -25.002 1.00 97.38 311 SER A O 1
ATOM 2290 N N . TRP A 1 312 ? 20.027 11.275 -26.852 1.00 96.12 312 TRP A N 1
ATOM 2291 C CA . TRP A 1 312 ? 21.269 10.933 -26.169 1.00 96.12 312 TRP A CA 1
ATOM 2292 C C . TRP A 1 312 ? 22.464 11.561 -26.880 1.00 96.12 312 TRP A C 1
ATOM 2294 O O . TRP A 1 312 ? 22.688 11.344 -28.066 1.00 96.12 312 TRP A O 1
ATOM 2304 N N . SER A 1 313 ? 23.242 12.348 -26.144 1.00 94.62 313 SER A N 1
ATOM 2305 C CA . SER A 1 313 ? 24.520 12.886 -26.604 1.00 94.62 313 SER A CA 1
ATOM 2306 C C . SER A 1 313 ? 25.609 12.264 -25.734 1.00 94.62 313 SER A C 1
ATOM 2308 O O . SER A 1 313 ? 25.873 12.808 -24.655 1.00 94.62 313 SER A O 1
ATOM 2310 N N . PRO A 1 314 ? 26.206 11.122 -26.130 1.00 93.00 314 PRO A N 1
ATOM 2311 C CA . PRO A 1 314 ? 27.259 10.509 -25.337 1.00 93.00 314 PRO A CA 1
ATOM 2312 C C . PRO A 1 314 ? 28.416 11.500 -25.124 1.00 93.00 314 PRO A C 1
ATOM 2314 O O . PRO A 1 314 ? 28.801 12.215 -26.056 1.00 93.00 314 PRO A O 1
ATOM 2317 N N . PRO A 1 315 ? 28.980 11.580 -23.907 1.00 92.31 315 PRO A N 1
ATOM 2318 C CA . PRO A 1 315 ? 30.229 12.298 -23.688 1.00 92.31 315 PRO A CA 1
ATOM 2319 C C . PRO A 1 315 ? 31.379 11.611 -24.440 1.00 92.31 315 PRO A C 1
ATOM 2321 O O . PRO A 1 315 ? 31.283 10.451 -24.826 1.00 92.31 315 PRO A O 1
ATOM 2324 N N . THR A 1 316 ? 32.502 12.311 -24.601 1.00 91.44 316 THR A N 1
ATOM 2325 C CA . THR A 1 316 ? 33.738 11.743 -25.163 1.00 91.44 316 THR A CA 1
ATOM 2326 C C . THR A 1 316 ? 34.165 10.469 -24.427 1.00 91.44 316 THR A C 1
ATOM 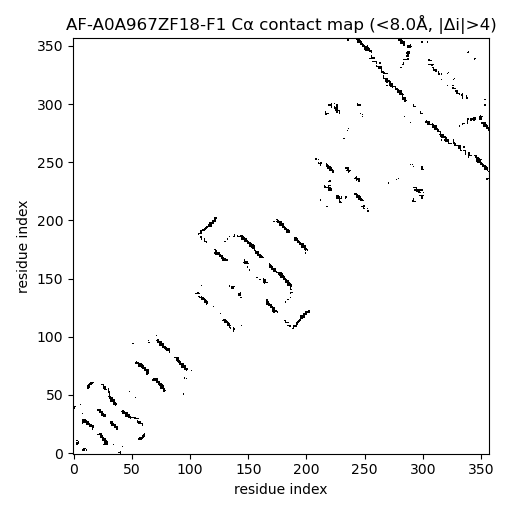2328 O O . THR A 1 316 ? 34.312 10.482 -23.202 1.00 91.44 316 THR A O 1
ATOM 2331 N N . TRP A 1 317 ? 34.438 9.396 -25.173 1.00 92.25 317 TRP A N 1
ATOM 2332 C CA . TRP A 1 317 ? 34.972 8.142 -24.636 1.00 92.25 317 TRP A CA 1
ATOM 2333 C C . TRP A 1 317 ? 36.490 8.142 -24.811 1.00 92.25 317 TRP A C 1
ATOM 2335 O O . TRP A 1 317 ? 37.000 8.127 -25.926 1.00 92.25 317 TRP A O 1
ATOM 2345 N N . ASN A 1 318 ? 37.232 8.214 -23.705 1.00 89.31 318 ASN A N 1
ATOM 2346 C CA . ASN A 1 318 ? 38.692 8.389 -23.740 1.00 89.31 318 ASN A CA 1
ATOM 2347 C C . ASN A 1 318 ? 39.469 7.071 -23.623 1.00 89.31 318 ASN A C 1
ATOM 2349 O O . ASN A 1 318 ? 40.688 7.061 -23.806 1.00 89.31 318 ASN A O 1
ATOM 2353 N N . VAL A 1 319 ? 38.792 5.981 -23.257 1.00 92.69 319 VAL A N 1
ATOM 2354 C CA . VAL A 1 319 ? 39.419 4.711 -22.888 1.00 92.69 319 VAL A CA 1
ATOM 2355 C C . VAL A 1 319 ? 38.671 3.560 -23.552 1.00 92.69 319 VAL A C 1
ATOM 2357 O O . VAL A 1 319 ? 37.491 3.347 -23.289 1.00 92.69 319 VAL A O 1
ATOM 2360 N N . THR A 1 320 ? 39.379 2.786 -24.376 1.00 93.56 320 THR A N 1
ATOM 2361 C CA . THR A 1 320 ? 38.880 1.512 -24.912 1.00 93.56 320 THR A CA 1
ATOM 2362 C C . THR A 1 320 ? 38.512 0.557 -23.776 1.00 93.56 320 THR A C 1
ATOM 2364 O O . THR A 1 320 ? 39.290 0.351 -22.842 1.00 93.56 320 THR A O 1
ATOM 2367 N N . GLY A 1 321 ? 37.336 -0.052 -23.883 1.00 92.19 321 GLY A N 1
ATOM 2368 C CA . GLY A 1 321 ? 36.764 -0.999 -22.933 1.00 92.19 321 GLY A CA 1
ATOM 2369 C C . GLY A 1 321 ? 36.026 -0.360 -21.755 1.00 92.19 321 GLY A C 1
ATOM 2370 O O . GLY A 1 321 ? 35.562 -1.091 -20.883 1.00 92.19 321 GLY A O 1
ATOM 2371 N N . GLU A 1 322 ? 35.919 0.971 -21.683 1.00 94.88 322 GLU A N 1
ATOM 2372 C CA . GLU A 1 322 ? 35.166 1.635 -20.614 1.00 94.88 322 GLU A CA 1
ATOM 2373 C C . GLU A 1 322 ? 33.660 1.349 -20.737 1.00 94.88 322 GLU A C 1
ATOM 2375 O O . GLU A 1 322 ? 33.096 1.404 -21.828 1.00 94.88 322 GLU A O 1
ATOM 2380 N N . ALA A 1 323 ? 33.017 1.052 -19.606 1.00 94.25 323 ALA A N 1
ATOM 2381 C CA . ALA A 1 323 ? 31.580 0.796 -19.491 1.00 94.25 323 ALA A CA 1
ATOM 2382 C C . ALA A 1 323 ? 31.040 1.399 -18.184 1.00 94.25 323 ALA A C 1
ATOM 2384 O O . ALA A 1 323 ? 30.590 0.702 -17.274 1.00 94.25 323 ALA A O 1
ATOM 2385 N N . GLY A 1 324 ? 31.182 2.719 -18.052 1.00 95.44 324 GLY A N 1
ATOM 2386 C CA . GLY A 1 324 ? 30.690 3.486 -16.911 1.00 95.44 324 GLY A CA 1
ATOM 2387 C C . GLY A 1 324 ? 29.368 4.203 -17.208 1.00 95.44 324 GLY A C 1
ATOM 2388 O O . GLY A 1 324 ? 28.785 4.028 -18.281 1.00 95.44 324 GLY A O 1
ATOM 2389 N N . PRO A 1 325 ? 28.916 5.081 -16.291 1.00 95.62 325 PRO A N 1
ATOM 2390 C CA . PRO A 1 325 ? 27.739 5.928 -16.505 1.00 95.62 325 PRO A CA 1
ATOM 2391 C C . PRO A 1 325 ? 27.816 6.792 -17.773 1.00 95.62 325 PRO A C 1
ATOM 2393 O O . PRO A 1 325 ? 26.793 7.107 -18.365 1.00 95.62 325 PRO A O 1
ATOM 2396 N N . ALA A 1 326 ? 29.026 7.143 -18.219 1.00 93.75 326 ALA A N 1
ATOM 2397 C CA . ALA A 1 326 ? 29.270 7.888 -19.454 1.00 93.75 326 ALA A CA 1
ATOM 2398 C C . ALA A 1 326 ? 28.935 7.096 -20.738 1.00 93.75 326 ALA A C 1
ATOM 2400 O O . ALA A 1 326 ? 28.725 7.696 -21.790 1.00 93.75 326 ALA A O 1
ATOM 2401 N N . GLN A 1 327 ? 28.878 5.765 -20.659 1.00 95.69 327 GLN A N 1
ATOM 2402 C CA . GLN A 1 327 ? 28.528 4.858 -21.757 1.00 95.69 327 GLN A CA 1
ATOM 2403 C C . GLN A 1 327 ? 27.083 4.341 -21.648 1.00 95.69 327 GLN A C 1
ATOM 2405 O O . GLN A 1 327 ? 26.705 3.416 -22.365 1.00 95.69 327 GLN A O 1
ATOM 2410 N N . ARG A 1 328 ? 26.269 4.910 -20.750 1.00 97.25 328 ARG A N 1
ATOM 2411 C CA . ARG A 1 328 ? 24.833 4.626 -20.680 1.00 97.25 328 ARG A CA 1
ATOM 2412 C C . ARG A 1 328 ? 24.058 5.602 -21.544 1.00 97.25 328 ARG A C 1
ATOM 2414 O O . ARG A 1 328 ? 24.421 6.779 -21.623 1.00 97.25 328 ARG A O 1
ATOM 2421 N N . THR A 1 329 ? 22.979 5.121 -22.151 1.00 98.00 329 THR A N 1
ATOM 2422 C CA . THR A 1 329 ? 21.990 5.996 -22.788 1.00 98.00 329 THR A CA 1
ATOM 2423 C C . THR A 1 329 ? 21.368 6.950 -21.769 1.00 98.00 329 THR A C 1
ATOM 2425 O O . THR A 1 329 ? 21.471 6.752 -2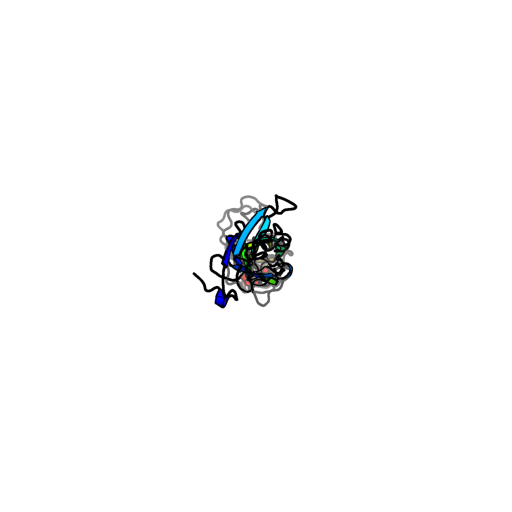0.557 1.00 98.00 329 THR A O 1
ATOM 2428 N N . SER A 1 330 ? 20.687 7.986 -22.260 1.00 97.50 330 SER A N 1
ATOM 2429 C CA . SER A 1 330 ? 19.649 8.648 -21.469 1.00 97.50 330 SER A CA 1
ATOM 2430 C C . SER A 1 330 ? 18.535 7.660 -21.102 1.00 97.50 330 SER A C 1
ATOM 2432 O O . SER A 1 330 ? 18.480 6.551 -21.643 1.00 97.50 330 SER A O 1
ATOM 2434 N N . ASP A 1 331 ? 17.678 8.066 -20.166 1.00 98.31 331 ASP A N 1
ATOM 2435 C CA . ASP A 1 331 ? 16.555 7.246 -19.721 1.00 98.31 331 ASP A CA 1
ATOM 2436 C C . ASP A 1 331 ? 15.595 6.927 -20.880 1.00 98.31 331 ASP A C 1
ATOM 2438 O O . ASP A 1 331 ? 15.190 7.801 -21.653 1.00 98.31 331 ASP A O 1
ATOM 2442 N N . LEU A 1 332 ? 15.270 5.643 -20.995 1.00 98.75 332 LEU A N 1
ATOM 2443 C CA . LEU A 1 332 ? 14.413 5.032 -21.999 1.00 98.75 332 LEU A CA 1
ATOM 2444 C C . LEU A 1 332 ? 13.058 4.618 -21.417 1.00 98.75 332 LEU A C 1
ATOM 2446 O O . LEU A 1 332 ? 12.271 4.035 -22.158 1.00 98.75 332 LEU A O 1
ATOM 2450 N N . SER A 1 333 ? 12.765 4.910 -20.143 1.00 98.38 333 SER A N 1
ATOM 2451 C CA . SER A 1 333 ? 11.514 4.529 -19.467 1.00 98.38 333 SER A CA 1
ATOM 2452 C C . SER A 1 333 ? 10.275 4.787 -20.331 1.00 98.38 333 SER A C 1
ATOM 2454 O O . SER A 1 333 ? 9.548 3.856 -20.652 1.00 98.38 333 SER A O 1
ATOM 2456 N N . ALA A 1 334 ? 10.102 6.011 -20.840 1.00 98.50 334 ALA A N 1
ATOM 2457 C CA . ALA A 1 334 ? 8.973 6.385 -21.695 1.00 98.50 334 ALA A CA 1
ATOM 2458 C C . ALA A 1 334 ? 8.936 5.638 -23.044 1.00 98.50 334 ALA A C 1
ATOM 2460 O O . ALA A 1 334 ? 7.859 5.370 -23.571 1.00 98.50 334 ALA A O 1
ATOM 2461 N N . VAL A 1 335 ? 10.104 5.308 -23.606 1.00 98.81 335 VAL A N 1
ATOM 2462 C CA . VAL A 1 335 ? 10.224 4.552 -24.864 1.00 98.81 335 VAL A CA 1
ATOM 2463 C C . VAL A 1 335 ? 9.798 3.099 -24.652 1.00 98.81 335 VAL A C 1
ATOM 2465 O O . VAL A 1 335 ? 9.042 2.556 -25.453 1.00 98.81 335 VAL A O 1
ATOM 2468 N N . VAL A 1 336 ? 10.259 2.475 -23.565 1.00 98.69 336 VAL A N 1
ATOM 2469 C CA . VAL A 1 336 ? 9.913 1.090 -23.215 1.00 98.69 336 VAL A CA 1
ATOM 2470 C C . VAL A 1 336 ? 8.458 0.994 -22.746 1.00 98.69 336 VAL A C 1
ATOM 2472 O O . VAL A 1 336 ? 7.769 0.051 -23.128 1.00 98.69 336 VAL A O 1
ATOM 2475 N N . GLN A 1 337 ? 7.967 1.985 -21.993 1.00 98.62 337 GLN A N 1
ATOM 2476 C CA . GLN A 1 337 ? 6.583 2.044 -21.515 1.00 98.62 337 GLN A CA 1
ATOM 2477 C C . GLN A 1 337 ? 5.589 1.986 -22.678 1.00 98.62 337 GLN A C 1
ATOM 2479 O O . GLN A 1 337 ? 4.641 1.208 -22.623 1.00 98.62 337 GLN A O 1
ATOM 2484 N N . GLU A 1 338 ? 5.837 2.734 -23.763 1.00 98.62 338 GLU A N 1
ATOM 2485 C CA . GLU A 1 338 ? 4.959 2.714 -24.940 1.00 98.62 338 GLU A CA 1
ATOM 2486 C C . GLU A 1 338 ? 4.812 1.302 -25.520 1.00 98.62 338 GLU A C 1
ATOM 2488 O O . GLU A 1 338 ? 3.712 0.931 -25.918 1.00 98.62 338 GLU A O 1
ATOM 2493 N N . VAL A 1 339 ? 5.883 0.498 -25.518 1.00 98.69 339 VAL A N 1
ATOM 2494 C CA . VAL A 1 339 ? 5.860 -0.887 -26.011 1.00 98.69 339 VAL A CA 1
ATOM 2495 C C . VAL A 1 339 ? 5.161 -1.830 -25.028 1.00 98.69 339 VAL A C 1
ATOM 2497 O O . VAL A 1 339 ? 4.318 -2.625 -25.442 1.00 98.69 339 VAL A O 1
ATOM 2500 N N . VAL A 1 340 ? 5.469 -1.729 -23.733 1.00 97.62 340 VAL A N 1
ATOM 2501 C CA . VAL A 1 340 ? 4.907 -2.587 -22.668 1.00 97.62 340 VAL A CA 1
ATOM 2502 C C . VAL A 1 340 ? 3.403 -2.354 -22.460 1.00 97.62 340 VAL A C 1
ATOM 2504 O O . VAL A 1 340 ? 2.689 -3.254 -22.005 1.00 97.62 340 VAL A O 1
ATOM 2507 N N . ASP A 1 341 ? 2.898 -1.181 -22.844 1.00 96.19 341 ASP A N 1
ATOM 2508 C CA . ASP A 1 341 ? 1.473 -0.838 -22.796 1.00 96.19 341 ASP A CA 1
ATOM 2509 C C . ASP A 1 341 ? 0.670 -1.373 -23.996 1.00 96.19 341 ASP A C 1
ATOM 2511 O O . ASP A 1 341 ? -0.569 -1.393 -23.960 1.00 96.19 341 ASP A O 1
ATOM 2515 N N . ARG A 1 342 ? 1.340 -1.835 -25.061 1.00 97.25 342 ARG A N 1
ATOM 2516 C CA . ARG A 1 342 ? 0.670 -2.289 -26.287 1.00 97.25 342 ARG A CA 1
ATOM 2517 C C . ARG A 1 342 ? -0.222 -3.502 -26.060 1.00 97.25 342 ARG A C 1
ATOM 2519 O O . ARG A 1 342 ? 0.031 -4.362 -25.220 1.00 97.25 342 ARG A O 1
ATOM 2526 N N . ASP A 1 343 ? -1.249 -3.614 -26.904 1.00 94.12 343 ASP A N 1
ATOM 2527 C CA . ASP A 1 343 ? -2.196 -4.731 -26.880 1.00 94.12 343 ASP A CA 1
ATOM 2528 C C . ASP A 1 343 ? -1.576 -6.108 -27.143 1.00 94.12 343 ASP A C 1
ATOM 2530 O O . ASP A 1 343 ? -2.076 -7.116 -26.638 1.00 94.12 343 ASP A O 1
ATOM 2534 N N . ASP A 1 344 ? -0.495 -6.141 -27.915 1.00 95.94 344 ASP A N 1
ATOM 2535 C CA . ASP A 1 344 ? 0.224 -7.340 -28.337 1.00 95.94 344 ASP A CA 1
ATOM 2536 C C . ASP A 1 344 ? 1.470 -7.653 -27.488 1.00 95.94 344 ASP A C 1
ATOM 2538 O O . ASP A 1 344 ? 2.124 -8.664 -27.746 1.00 95.94 344 ASP A O 1
ATOM 2542 N N . TRP A 1 345 ? 1.789 -6.849 -26.465 1.00 97.81 345 TRP A N 1
ATOM 2543 C CA . TRP A 1 345 ? 2.884 -7.152 -25.539 1.00 97.81 345 TRP A CA 1
ATOM 2544 C C . TRP A 1 345 ? 2.515 -8.286 -24.573 1.00 97.81 345 TRP A C 1
ATOM 2546 O O . TRP A 1 345 ? 1.377 -8.419 -24.112 1.00 97.81 345 TRP A O 1
ATOM 2556 N N . SER A 1 346 ? 3.489 -9.127 -24.243 1.00 93.12 346 SER A N 1
ATOM 2557 C CA . SER A 1 346 ? 3.395 -10.195 -23.249 1.00 93.12 346 SER A CA 1
ATOM 2558 C C . SER A 1 346 ? 4.753 -10.393 -22.577 1.00 93.12 346 SER A C 1
ATOM 2560 O O . SER A 1 346 ? 5.792 -10.171 -23.192 1.00 93.12 346 SER A O 1
ATOM 2562 N N . ALA A 1 347 ? 4.748 -10.824 -21.313 1.00 92.12 347 ALA A N 1
ATOM 2563 C CA . ALA A 1 347 ? 5.986 -11.162 -20.616 1.00 92.12 347 ALA A CA 1
ATOM 2564 C C . ALA A 1 347 ? 6.727 -12.282 -21.364 1.00 92.12 347 ALA A C 1
ATOM 2566 O O . ALA A 1 347 ? 6.122 -13.287 -21.750 1.00 92.12 347 ALA A O 1
ATOM 2567 N N . GLY A 1 348 ? 8.031 -12.098 -21.559 1.00 94.69 348 GLY A N 1
ATOM 2568 C CA . GLY A 1 348 ? 8.876 -12.974 -22.362 1.00 94.69 348 GLY A CA 1
ATOM 2569 C C . GLY A 1 348 ? 8.941 -12.614 -23.850 1.00 94.69 348 GLY A C 1
ATOM 2570 O O . GLY A 1 348 ? 9.528 -13.389 -24.602 1.00 94.69 348 GLY A O 1
ATOM 2571 N N . ASN A 1 349 ? 8.377 -11.482 -24.278 1.00 98.38 349 ASN A N 1
ATOM 2572 C CA . ASN A 1 349 ? 8.547 -10.980 -25.643 1.00 98.38 349 ASN A CA 1
ATOM 2573 C C . ASN A 1 349 ? 9.892 -10.256 -25.833 1.00 98.38 349 ASN A C 1
ATOM 2575 O O . ASN A 1 349 ? 10.551 -9.842 -24.871 1.00 98.38 349 ASN A O 1
ATOM 2579 N N . ASP A 1 350 ? 10.284 -10.093 -27.097 1.00 98.69 350 ASP A N 1
ATOM 2580 C CA . ASP A 1 350 ? 11.518 -9.424 -27.493 1.00 98.69 350 ASP A CA 1
ATOM 2581 C C . ASP A 1 350 ? 11.282 -7.917 -27.731 1.00 98.69 350 ASP A C 1
ATOM 2583 O O . ASP A 1 350 ? 10.310 -7.513 -28.374 1.00 98.69 350 ASP A O 1
ATOM 2587 N N . LEU A 1 351 ? 12.210 -7.071 -27.276 1.00 98.69 351 LEU A N 1
ATOM 2588 C CA . LEU A 1 351 ? 12.188 -5.616 -27.485 1.00 98.69 351 LEU A CA 1
ATOM 2589 C C . LEU A 1 351 ? 13.320 -5.204 -28.427 1.00 98.69 351 LEU A C 1
ATOM 2591 O O . LEU A 1 351 ? 14.461 -5.610 -28.221 1.00 98.69 351 LEU A O 1
ATOM 2595 N N . ALA A 1 352 ? 13.041 -4.349 -29.413 1.00 98.69 352 ALA A N 1
ATOM 2596 C CA . ALA A 1 352 ? 14.074 -3.742 -30.253 1.00 98.69 352 ALA A CA 1
ATOM 2597 C C . ALA A 1 352 ? 14.158 -2.227 -30.037 1.00 98.69 352 ALA A C 1
ATOM 2599 O O . ALA A 1 352 ? 13.154 -1.531 -30.143 1.00 98.69 352 ALA A O 1
ATOM 2600 N N . ILE A 1 353 ? 15.366 -1.716 -29.796 1.00 98.69 353 ILE A N 1
ATOM 2601 C CA . ILE A 1 353 ? 15.706 -0.293 -29.769 1.00 98.69 353 ILE A CA 1
ATOM 2602 C C . ILE A 1 353 ? 16.413 0.069 -31.073 1.00 98.69 353 ILE A C 1
ATOM 2604 O O . ILE A 1 353 ? 17.366 -0.586 -31.492 1.00 98.69 353 ILE A O 1
ATOM 2608 N N . ILE A 1 354 ? 15.941 1.129 -31.718 1.00 98.12 354 ILE A N 1
ATOM 2609 C CA . ILE A 1 354 ? 16.454 1.656 -32.975 1.00 98.12 354 ILE A CA 1
ATOM 2610 C C . ILE A 1 354 ? 17.084 3.022 -32.709 1.00 98.12 354 ILE A C 1
ATOM 2612 O O . ILE A 1 354 ? 16.435 3.949 -32.219 1.00 98.12 354 ILE A O 1
ATOM 2616 N N . ILE A 1 355 ? 18.357 3.142 -33.069 1.00 97.06 355 ILE A N 1
ATOM 2617 C CA . ILE A 1 355 ? 19.190 4.320 -32.858 1.00 97.06 355 ILE A CA 1
ATOM 2618 C C . ILE A 1 355 ? 19.449 4.987 -34.212 1.00 97.06 355 ILE A C 1
ATOM 2620 O O . ILE A 1 355 ? 19.861 4.349 -35.185 1.00 97.06 355 ILE A O 1
ATOM 2624 N N . THR A 1 356 ? 19.194 6.290 -34.266 1.00 93.94 356 THR A N 1
ATOM 2625 C CA . THR A 1 356 ? 19.463 7.178 -35.412 1.00 93.94 356 THR A CA 1
ATOM 2626 C C . THR A 1 356 ? 20.071 8.486 -34.920 1.00 93.94 356 THR A C 1
ATOM 2628 O O . THR A 1 356 ? 20.013 8.739 -33.724 1.00 93.94 356 THR A O 1
ATOM 2631 N N . GLY A 1 357 ? 20.640 9.325 -35.786 1.00 84.38 357 GLY A N 1
ATOM 2632 C CA . GLY A 1 357 ? 21.317 10.555 -35.359 1.00 84.38 357 GLY A CA 1
ATOM 2633 C C . GLY A 1 357 ? 21.932 11.313 -36.511 1.00 84.38 357 GLY A C 1
ATOM 2634 O O . GLY A 1 357 ? 22.434 10.619 -37.421 1.00 84.38 357 GLY A O 1
#

Mean predicted aligned error: 16.5 Å